Protein AF-A0A971WCV2-F1 (afdb_monomer)

Solvent-accessible surface area (backbone atoms only — not comparable to full-atom values): 10045 Å² total; per-residue (Å²): 131,63,78,83,72,54,66,67,58,52,53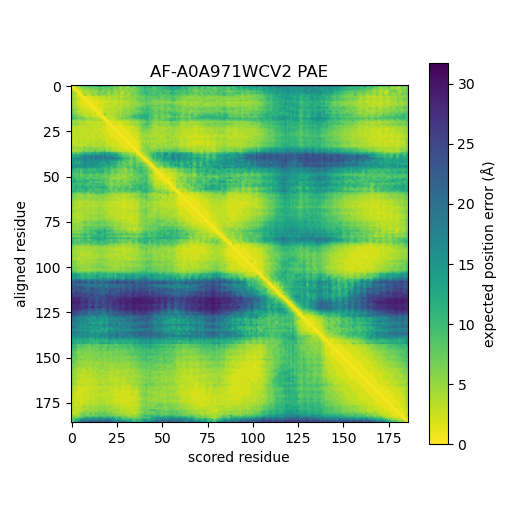,55,44,16,63,78,49,77,47,55,45,54,58,56,50,52,42,55,48,49,54,49,49,39,64,76,38,53,88,69,82,55,78,76,75,57,56,68,56,51,50,54,45,15,65,74,48,78,44,52,48,48,52,56,49,53,24,49,54,27,42,53,54,43,69,51,22,60,85,69,78,40,84,66,88,69,35,12,67,57,32,42,51,30,36,53,52,11,53,50,34,33,55,57,14,52,68,49,21,45,48,16,36,57,62,62,77,79,45,93,61,81,56,95,89,63,56,74,66,60,44,52,51,51,41,62,75,65,68,64,53,60,69,59,24,50,53,41,27,52,52,15,51,51,32,34,52,51,12,51,50,32,37,52,50,28,52,42,47,53,46,51,52,48,39,56,53,32,52,53,51,42,64,74,75,106

Sequence (186 aa):
MIKQRSLAKLIVLSFLTCGIYGFFFWWAYINDINEVCVCDGKRSPNVIVVILLSFLTCGIYYLFWLYRQGERLQSVAPDYNLSIKQGGRSVLIKYILGSFLMAFGSSSGGTASLASGKYAVTFAGYSDVVLREMVNAWHIPPDVALIIALYSIVMYLLGIVLMLSSLNILIENLNAVGKVYNAKCS

Foldseek 3Di:
DQDADDLVCVVVVCVVVVNPVVLVVVQSLQVLLCVLLVVVVDRDDGSVVQVVVCVVVVNPSVLVSQLVLQVSLQVSQVVLVHHQPAGSVLLSVLLVQLVVLLVVLVVQQQLLQLLLVPDPPDDPDDDSVVSVVVCVVVVQDNVNSVVSNVSSVVSNVSSVVSNSVSVRSSSVSSNVSVVSVVVVVD

Nearest PDB structures (foldseek):
  7a0g-assembly1_EEE  TM=3.033E-01  e=2.858E+00  Serratia marcescens
  6tyi-assembly1_D  TM=2.029E-01  e=3.316E+00  Escherichia coli K-12
  6h2d-assembly1_R  TM=2.076E-01  e=7.325E+00  Aeromonas hydrophila subsp. hydrophila AL09-71

Radius of gyration: 20.9 Å; Cα contacts (8 Å, |Δi|>4): 198; chains: 1; bounding box: 51×30×62 Å

Mean predicted aligned error: 9.05 Å

Secondary structure (DSSP, 8-state):
-PPP--HHHHHHHHHHTTTHHHHHHHHHHHHHHHHHTGGGS-PPPPHHHHHHHHHHTTTHHHHHHHHHHHHHHHHHGGGGT---SS-HHHHHHHHHHHHHHHHHHHHHHHHHHHHTSS-----TTS-HHHHHHHHHHTT--HHHHHHHHHHHHHHHHHHHHHHHHHHHHHHHHHHHHHHHHHHH--

pLDDT: mean 78.56, std 12.39, range [43.56, 92.88]

Structure (mmCIF, N/CA/C/O backbone):
data_AF-A0A971WCV2-F1
#
_entry.id   AF-A0A971WCV2-F1
#
loop_
_atom_site.group_PDB
_atom_site.id
_atom_site.type_symbol
_atom_site.label_atom_id
_atom_site.label_alt_id
_atom_site.label_comp_id
_atom_site.label_asym_id
_atom_site.label_entity_id
_atom_site.label_seq_id
_atom_site.pdbx_PDB_ins_code
_atom_site.Cartn_x
_atom_site.Cartn_y
_atom_site.Cartn_z
_atom_site.occupancy
_atom_site.B_iso_or_equiv
_atom_site.auth_seq_id
_atom_site.auth_comp_id
_atom_site.auth_asym_id
_atom_site.auth_atom_id
_atom_site.pdbx_PDB_model_num
ATOM 1 N N . MET A 1 1 ? -11.383 -9.327 20.726 1.00 63.81 1 MET A N 1
ATOM 2 C CA . MET A 1 1 ? -10.062 -8.774 21.134 1.00 63.81 1 MET A CA 1
ATOM 3 C C . MET A 1 1 ? -9.214 -8.557 19.891 1.00 63.81 1 MET A C 1
ATOM 5 O O . MET A 1 1 ? -8.943 -9.508 19.163 1.00 63.81 1 MET A O 1
ATOM 9 N N . ILE A 1 2 ? -8.801 -7.315 19.655 1.00 79.25 2 ILE A N 1
ATOM 10 C CA . ILE A 1 2 ? -8.096 -6.870 18.446 1.00 79.25 2 ILE A CA 1
ATOM 11 C C . ILE A 1 2 ? -6.599 -7.141 18.561 1.00 79.25 2 ILE A C 1
ATOM 13 O O . ILE A 1 2 ? -5.966 -6.759 19.548 1.00 79.25 2 ILE A O 1
ATOM 17 N N . LYS A 1 3 ? -6.017 -7.788 17.546 1.00 81.81 3 LYS A N 1
ATOM 18 C CA . LYS A 1 3 ? -4.582 -8.111 17.519 1.00 81.81 3 LYS A CA 1
ATOM 19 C C . LYS A 1 3 ? -3.763 -6.939 16.977 1.00 81.81 3 LYS A C 1
ATOM 21 O O . LYS A 1 3 ? -4.082 -6.377 15.932 1.00 81.81 3 LYS A O 1
ATOM 26 N N . GLN A 1 4 ? -2.656 -6.628 17.651 1.00 84.75 4 GLN A N 1
ATOM 27 C CA . GLN A 1 4 ? -1.690 -5.622 17.200 1.00 84.75 4 GLN A CA 1
ATOM 28 C C . GLN A 1 4 ? -0.949 -6.110 15.949 1.00 84.75 4 GLN A C 1
ATOM 30 O O . GLN A 1 4 ? -0.372 -7.203 15.927 1.00 84.75 4 GLN A O 1
ATOM 35 N N . ARG A 1 5 ? -0.964 -5.291 14.898 1.00 85.44 5 ARG A N 1
ATOM 36 C CA . ARG A 1 5 ? -0.363 -5.594 13.593 1.00 85.44 5 ARG A CA 1
ATOM 37 C C . ARG A 1 5 ? 0.909 -4.776 13.394 1.00 85.44 5 ARG A C 1
ATOM 39 O O . ARG A 1 5 ? 1.012 -3.667 13.897 1.00 85.44 5 ARG A O 1
ATOM 46 N N . SER A 1 6 ? 1.876 -5.290 12.640 1.00 88.94 6 SER A N 1
ATOM 47 C CA . SER A 1 6 ? 3.041 -4.500 12.228 1.00 88.94 6 SER A CA 1
ATOM 48 C C . SER A 1 6 ? 3.266 -4.617 10.731 1.00 88.94 6 SER A C 1
ATOM 50 O O . SER A 1 6 ? 3.092 -5.688 10.144 1.00 88.94 6 SER A O 1
ATOM 52 N N . LEU A 1 7 ? 3.682 -3.509 10.119 1.00 87.25 7 LEU A N 1
ATOM 53 C CA . LEU A 1 7 ? 4.016 -3.462 8.699 1.00 87.25 7 LEU A CA 1
ATOM 54 C C . LEU A 1 7 ? 5.174 -4.415 8.366 1.00 87.25 7 LEU A C 1
ATOM 56 O O . LEU A 1 7 ? 5.129 -5.103 7.353 1.00 87.25 7 LEU A O 1
ATOM 60 N N . ALA A 1 8 ? 6.160 -4.544 9.258 1.00 86.62 8 ALA A N 1
ATOM 61 C CA . ALA A 1 8 ? 7.259 -5.493 9.087 1.00 86.62 8 ALA A CA 1
ATOM 62 C C . ALA A 1 8 ? 6.767 -6.948 8.977 1.00 86.62 8 ALA A C 1
ATOM 64 O O . ALA A 1 8 ? 7.190 -7.670 8.078 1.00 86.62 8 ALA A O 1
ATOM 65 N N . LYS A 1 9 ? 5.819 -7.370 9.832 1.00 86.81 9 LYS A N 1
ATOM 66 C CA . LYS A 1 9 ? 5.215 -8.709 9.732 1.00 86.81 9 LYS A CA 1
ATOM 67 C C . LYS A 1 9 ? 4.462 -8.872 8.417 1.00 86.81 9 LYS A C 1
ATOM 69 O O . LYS A 1 9 ? 4.564 -9.926 7.804 1.00 86.81 9 LYS A O 1
ATOM 74 N N . LEU A 1 10 ? 3.742 -7.840 7.973 1.00 87.00 10 LEU A N 1
ATOM 75 C CA . LEU A 1 10 ? 3.060 -7.867 6.682 1.00 87.00 10 LEU A CA 1
ATOM 76 C C . LEU A 1 10 ? 4.037 -8.111 5.531 1.00 87.00 10 LEU A C 1
ATOM 78 O O . LEU A 1 10 ? 3.791 -9.011 4.737 1.00 87.00 10 LEU A O 1
ATOM 82 N N . ILE A 1 11 ? 5.138 -7.362 5.460 1.00 86.62 11 ILE A N 1
ATOM 83 C CA . ILE A 1 11 ? 6.130 -7.507 4.386 1.00 86.62 11 ILE A CA 1
ATOM 84 C C . ILE A 1 11 ? 6.785 -8.889 4.434 1.00 86.62 11 ILE A C 1
ATOM 86 O O . ILE A 1 11 ? 6.767 -9.605 3.436 1.00 86.62 11 ILE A O 1
ATOM 90 N N . VAL A 1 12 ? 7.323 -9.283 5.592 1.00 89.00 12 VAL A N 1
ATOM 91 C CA . VAL A 1 12 ? 8.076 -10.538 5.733 1.00 89.00 12 VAL A CA 1
ATOM 92 C C . VAL A 1 12 ? 7.191 -11.744 5.430 1.00 89.00 12 VAL A C 1
ATOM 94 O O . VAL A 1 12 ? 7.580 -12.608 4.649 1.00 89.00 12 VAL A O 1
ATOM 97 N N . LEU A 1 13 ? 5.976 -11.798 5.985 1.00 86.69 13 LEU A N 1
ATOM 98 C CA . LEU A 1 13 ? 5.084 -12.931 5.740 1.00 86.69 13 LEU A CA 1
ATOM 99 C C . LEU A 1 13 ? 4.506 -12.906 4.326 1.00 86.69 13 LEU A C 1
ATOM 101 O O . LEU A 1 13 ? 4.324 -13.971 3.743 1.00 86.69 13 LEU A O 1
ATOM 105 N N . SER A 1 14 ? 4.245 -11.734 3.741 1.00 84.25 14 SER A N 1
ATOM 106 C CA . SER A 1 14 ? 3.818 -11.664 2.337 1.00 84.25 14 SER A CA 1
ATOM 107 C C . SER A 1 14 ? 4.918 -12.158 1.404 1.00 84.25 14 SER A C 1
ATOM 109 O O . SER A 1 14 ? 4.612 -12.866 0.456 1.00 84.25 14 SER A O 1
ATOM 111 N N . PHE A 1 15 ? 6.188 -11.870 1.695 1.00 84.62 15 PHE A N 1
ATOM 112 C CA . PHE A 1 15 ? 7.304 -12.414 0.924 1.00 84.62 15 PHE A CA 1
ATOM 113 C C . PHE A 1 15 ? 7.422 -13.937 1.085 1.00 84.62 15 PHE A C 1
ATOM 115 O O . PHE A 1 15 ? 7.487 -14.656 0.095 1.00 84.62 15 PHE A O 1
ATOM 122 N N . LEU A 1 16 ? 7.352 -14.444 2.322 1.00 87.81 16 LEU A N 1
ATOM 123 C CA . LEU A 1 16 ? 7.440 -15.882 2.616 1.00 87.81 16 LEU A CA 1
ATOM 124 C C . LEU A 1 16 ? 6.278 -16.706 2.044 1.00 87.81 16 LEU A C 1
ATOM 126 O O . LEU A 1 16 ? 6.453 -17.874 1.718 1.00 87.81 16 LEU A O 1
ATOM 130 N N . THR A 1 17 ? 5.087 -16.116 1.948 1.00 87.19 17 THR A N 1
ATOM 131 C CA . THR A 1 17 ? 3.866 -16.793 1.475 1.00 87.19 17 THR A CA 1
ATOM 132 C C . THR A 1 17 ? 3.515 -16.453 0.028 1.00 87.19 17 THR A C 1
ATOM 134 O O . THR A 1 17 ? 2.386 -16.700 -0.398 1.00 87.19 17 THR A O 1
ATOM 137 N N . CYS A 1 18 ? 4.444 -15.846 -0.719 1.00 82.38 18 CYS A N 1
ATOM 138 C CA . CYS A 1 18 ? 4.234 -15.421 -2.106 1.00 82.38 18 CYS A CA 1
ATOM 139 C C . CYS A 1 18 ? 2.967 -14.559 -2.297 1.00 82.38 18 CYS A C 1
ATOM 141 O O . CYS A 1 18 ? 2.223 -14.713 -3.260 1.00 82.38 18 CYS A O 1
ATOM 143 N N . GLY A 1 19 ? 2.690 -13.663 -1.348 1.00 74.25 19 GLY A N 1
ATOM 144 C CA . GLY A 1 19 ? 1.577 -12.713 -1.388 1.00 74.25 19 GLY A CA 1
ATOM 145 C C . GLY A 1 19 ? 0.265 -13.214 -0.777 1.00 74.25 19 GLY A C 1
ATOM 146 O O . GLY A 1 19 ? -0.629 -12.399 -0.546 1.00 74.25 19 GLY A O 1
ATOM 147 N N . ILE A 1 20 ? 0.143 -14.502 -0.427 1.00 82.88 20 ILE A N 1
ATOM 148 C CA . ILE A 1 20 ? -1.101 -15.062 0.137 1.00 82.88 20 ILE A CA 1
ATOM 149 C C . ILE A 1 20 ? -1.451 -14.402 1.479 1.00 82.88 20 ILE A C 1
ATOM 151 O O . ILE A 1 20 ? -2.612 -14.078 1.744 1.00 82.88 20 ILE A O 1
ATOM 155 N N . TYR A 1 21 ? -0.445 -14.130 2.315 1.00 83.31 21 TYR A N 1
ATOM 156 C CA . TYR A 1 21 ? -0.649 -13.480 3.609 1.00 83.31 21 TYR A CA 1
ATOM 157 C C . TYR A 1 21 ? -1.268 -12.079 3.494 1.00 83.31 21 TYR A C 1
ATOM 159 O O . TYR A 1 21 ? -2.021 -11.674 4.381 1.00 83.31 21 TYR A O 1
ATOM 167 N N . GLY A 1 22 ? -1.029 -11.356 2.394 1.00 80.81 22 GLY A N 1
ATOM 168 C CA . GLY A 1 22 ? -1.645 -10.051 2.152 1.00 80.81 22 GLY A CA 1
ATOM 169 C C . GLY A 1 22 ? -3.176 -10.124 2.132 1.00 80.81 22 GLY A C 1
ATOM 170 O O . GLY A 1 22 ? -3.846 -9.279 2.725 1.00 80.81 22 GLY A O 1
ATOM 171 N N . PHE A 1 23 ? -3.745 -11.178 1.542 1.00 81.44 23 PHE A N 1
ATOM 172 C CA . PHE A 1 23 ? -5.196 -11.387 1.519 1.00 81.44 23 PHE A CA 1
ATOM 173 C C . PHE A 1 23 ? -5.760 -11.681 2.909 1.00 81.44 23 PHE A C 1
ATOM 175 O O . PHE A 1 23 ? -6.769 -11.095 3.309 1.00 81.44 23 PHE A O 1
ATOM 182 N N . PHE A 1 24 ? -5.084 -12.546 3.670 1.00 84.75 24 PHE A N 1
ATOM 183 C CA . PHE A 1 24 ? -5.471 -12.846 5.049 1.00 84.75 24 PHE A CA 1
ATOM 184 C C . PHE A 1 24 ? -5.413 -11.596 5.933 1.00 84.75 24 PHE A C 1
ATOM 186 O O . PHE A 1 24 ? -6.320 -11.344 6.728 1.00 84.75 24 PHE A O 1
ATOM 193 N N . PHE A 1 25 ? -4.371 -10.779 5.764 1.00 87.19 25 PHE A N 1
ATOM 194 C CA . PHE A 1 25 ? -4.213 -9.525 6.485 1.00 87.19 25 PHE A CA 1
ATOM 195 C C . PHE A 1 25 ? -5.397 -8.585 6.255 1.00 87.19 25 PHE A C 1
ATOM 197 O O . PHE A 1 25 ? -5.971 -8.098 7.228 1.00 87.19 25 PHE A O 1
ATOM 204 N N . TRP A 1 26 ? -5.798 -8.365 4.998 1.00 85.19 26 TRP A N 1
ATOM 205 C CA . TRP A 1 26 ? -6.940 -7.504 4.685 1.00 85.19 26 TRP A CA 1
ATOM 206 C C . TRP A 1 26 ? -8.256 -8.058 5.233 1.00 85.19 26 TRP A C 1
ATOM 208 O O . TRP A 1 26 ? -9.107 -7.288 5.675 1.00 85.19 26 TRP A O 1
ATOM 218 N N . TRP A 1 27 ? -8.411 -9.383 5.274 1.00 84.94 27 TRP A N 1
ATOM 219 C CA . TRP A 1 27 ? -9.602 -10.015 5.844 1.00 84.94 27 TRP A CA 1
ATOM 220 C C . TRP A 1 27 ? -9.693 -9.785 7.347 1.00 84.94 27 TRP A C 1
ATOM 222 O O . TRP A 1 27 ? -10.705 -9.286 7.841 1.00 84.94 27 TRP A O 1
ATOM 232 N N . ALA A 1 28 ? -8.598 -10.040 8.060 1.00 87.50 28 ALA A N 1
ATOM 233 C CA . ALA A 1 28 ? -8.514 -9.750 9.482 1.00 87.50 28 ALA A CA 1
ATOM 234 C C . ALA A 1 28 ? -8.673 -8.244 9.760 1.00 87.50 28 ALA A C 1
ATOM 236 O O . ALA A 1 28 ? -9.286 -7.865 10.747 1.00 87.50 28 ALA A O 1
ATOM 237 N N . TYR A 1 29 ? -8.129 -7.375 8.905 1.00 87.19 29 TYR A N 1
ATOM 238 C CA . TYR A 1 29 ? -8.241 -5.921 9.042 1.00 87.19 29 TYR A CA 1
ATOM 239 C C . TYR A 1 29 ? -9.696 -5.434 8.947 1.00 87.19 29 TYR A C 1
ATOM 241 O O . TYR A 1 29 ? -10.122 -4.615 9.757 1.00 87.19 29 TYR A O 1
ATOM 249 N N . ILE A 1 30 ? -10.480 -5.962 7.998 1.00 86.69 30 ILE A N 1
ATOM 250 C CA . ILE A 1 30 ? -11.903 -5.617 7.846 1.00 86.69 30 ILE A CA 1
ATOM 251 C C . ILE A 1 30 ? -12.723 -6.051 9.051 1.00 86.69 30 ILE A C 1
ATOM 253 O O . ILE A 1 30 ? -13.580 -5.290 9.501 1.00 86.69 30 ILE A O 1
ATOM 257 N N . ASN A 1 31 ? -12.477 -7.259 9.556 1.00 86.75 31 ASN A N 1
ATOM 258 C CA . ASN A 1 31 ? -13.195 -7.769 10.719 1.00 86.75 31 ASN A CA 1
ATOM 259 C C . ASN A 1 31 ? -12.958 -6.875 11.937 1.00 86.75 31 ASN A C 1
ATOM 261 O O . ASN A 1 31 ? -13.922 -6.454 12.567 1.00 86.75 31 ASN A O 1
ATOM 265 N N . ASP A 1 32 ? -11.706 -6.489 12.184 1.00 86.94 32 ASP A N 1
ATOM 266 C CA . ASP A 1 32 ? -11.366 -5.613 13.304 1.00 86.94 32 ASP A CA 1
ATOM 267 C C . ASP A 1 32 ? -11.942 -4.201 13.132 1.00 86.94 32 ASP A C 1
ATOM 269 O O . ASP A 1 32 ? -12.471 -3.655 14.096 1.00 86.94 32 ASP A O 1
ATOM 273 N N . ILE A 1 33 ? -11.917 -3.620 11.920 1.00 85.69 33 ILE A N 1
ATOM 274 C CA . ILE A 1 33 ? -12.605 -2.341 11.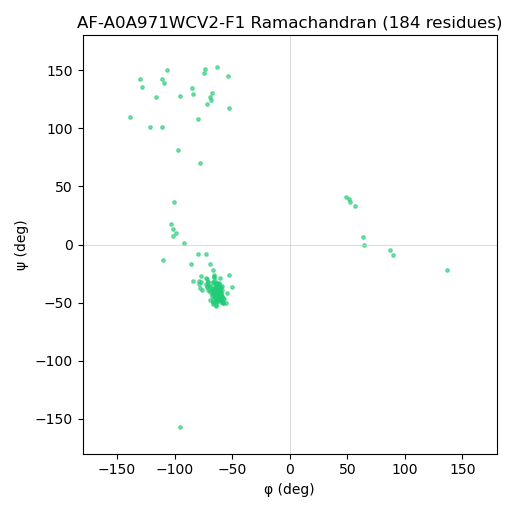654 1.00 85.69 33 ILE A CA 1
ATOM 275 C C . ILE A 1 33 ? -14.102 -2.459 11.925 1.00 85.69 33 ILE A C 1
ATOM 277 O O . ILE A 1 33 ? -14.696 -1.573 12.531 1.00 85.69 33 ILE A O 1
ATOM 281 N N . ASN A 1 34 ? -14.735 -3.530 11.453 1.00 86.00 34 ASN A N 1
ATOM 282 C CA . ASN A 1 34 ? -16.163 -3.729 11.650 1.00 86.00 34 ASN A CA 1
ATOM 283 C C . ASN A 1 34 ? -16.519 -3.931 13.129 1.00 86.00 34 ASN A C 1
ATOM 285 O O . ASN A 1 34 ? -17.634 -3.585 13.501 1.00 86.0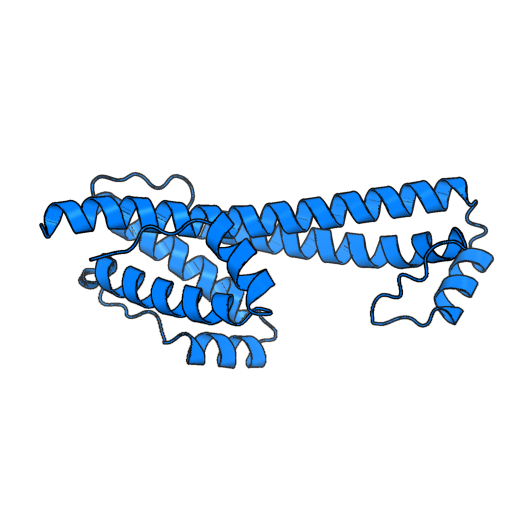0 34 ASN A O 1
ATOM 289 N N . GLU A 1 35 ? -15.599 -4.455 13.946 1.00 84.50 35 GLU A N 1
ATOM 290 C CA . GLU A 1 35 ? -15.766 -4.629 15.394 1.00 84.50 35 GLU A CA 1
ATOM 291 C C . GLU A 1 35 ? -15.565 -3.316 16.177 1.00 84.50 35 GLU A C 1
ATOM 293 O O . GLU A 1 35 ? -16.315 -3.049 17.110 1.00 84.50 35 GLU A O 1
ATOM 298 N N . VAL A 1 36 ? -14.626 -2.446 15.782 1.00 82.25 36 VAL A N 1
ATOM 299 C CA . VAL A 1 36 ? -14.470 -1.121 16.432 1.00 82.25 36 VAL A CA 1
ATOM 300 C C . VAL A 1 36 ? -15.493 -0.097 15.953 1.00 82.25 36 VAL A C 1
ATOM 302 O O . VAL A 1 36 ? -15.913 0.767 16.711 1.00 82.25 36 VAL A O 1
ATOM 305 N N . CYS A 1 37 ? -15.935 -0.193 14.701 1.00 78.88 37 CYS A N 1
ATOM 306 C CA . CYS A 1 37 ? -16.904 0.724 14.106 1.00 78.88 37 CYS A CA 1
ATOM 307 C C . CYS A 1 37 ? -18.325 0.126 14.087 1.00 78.88 37 CYS A C 1
ATOM 309 O O . CYS A 1 37 ? -19.061 0.333 13.120 1.00 78.88 37 CYS A O 1
ATOM 311 N N . VAL A 1 38 ? -18.731 -0.627 15.119 1.00 71.38 38 VAL A N 1
ATOM 312 C CA . VAL A 1 38 ? -20.090 -1.212 15.199 1.00 71.38 38 VAL A CA 1
ATOM 313 C C . VAL A 1 38 ? -21.163 -0.120 15.289 1.00 71.38 38 VAL A C 1
ATOM 315 O O . VAL A 1 38 ? -22.208 -0.231 14.648 1.00 71.38 38 VAL A O 1
ATOM 318 N N . CYS A 1 39 ? -20.883 0.967 16.015 1.00 60.62 39 CYS A N 1
ATOM 319 C CA . CYS A 1 39 ? -21.808 2.091 16.213 1.00 60.62 39 CYS A CA 1
ATOM 320 C C . CYS A 1 39 ? -22.060 2.921 14.940 1.00 60.62 39 CYS A C 1
ATOM 322 O O . CYS A 1 39 ? -23.047 3.643 14.862 1.00 60.62 39 CYS A O 1
ATOM 324 N N . ASP A 1 40 ? -21.209 2.781 13.920 1.00 60.25 40 ASP A N 1
ATOM 325 C CA . ASP A 1 40 ? -21.284 3.524 12.654 1.00 60.25 40 ASP A CA 1
ATOM 326 C C . ASP A 1 40 ? -22.447 3.063 11.746 1.00 60.25 40 ASP A C 1
ATOM 328 O O . ASP A 1 40 ? -22.668 3.635 10.675 1.00 60.25 40 ASP A O 1
ATOM 332 N N . GLY A 1 41 ? -23.137 1.966 12.099 1.00 59.38 41 GLY A N 1
ATOM 333 C CA . GLY A 1 41 ? -24.244 1.381 11.325 1.00 59.38 41 GLY A CA 1
ATOM 334 C C . GLY A 1 41 ? -23.851 0.862 9.931 1.00 59.38 41 GLY A C 1
ATOM 335 O O . GLY A 1 41 ? -24.706 0.468 9.139 1.00 59.38 41 GLY A O 1
ATOM 336 N N . LYS A 1 42 ? -22.553 0.857 9.604 1.00 63.94 42 LYS A N 1
ATOM 337 C CA . LYS A 1 42 ? -21.995 0.500 8.293 1.00 63.94 42 LYS A CA 1
ATOM 338 C C . LYS A 1 42 ? -21.127 -0.753 8.425 1.00 63.94 42 LYS A C 1
ATOM 340 O O . LYS A 1 42 ? -20.178 -0.771 9.202 1.00 63.94 42 LYS A O 1
ATOM 345 N N . ARG A 1 43 ? -21.373 -1.788 7.614 1.00 61.84 43 ARG A N 1
ATOM 346 C CA . ARG A 1 43 ? -20.441 -2.924 7.457 1.00 61.84 43 ARG A CA 1
ATOM 347 C C . ARG A 1 43 ? -19.539 -2.707 6.245 1.00 61.84 43 ARG A C 1
ATOM 349 O O . ARG A 1 43 ? -20.028 -2.447 5.147 1.00 61.84 43 ARG A O 1
ATOM 356 N N . SER A 1 44 ? -18.224 -2.824 6.439 1.00 67.94 44 SER A N 1
ATOM 357 C CA . SER A 1 44 ? -17.278 -2.922 5.325 1.00 67.94 44 SER A CA 1
ATOM 358 C C . SER A 1 44 ? -17.520 -4.258 4.616 1.00 67.94 44 SER A C 1
ATOM 360 O O . SER A 1 44 ? -17.606 -5.281 5.303 1.00 67.94 44 SER A O 1
ATOM 362 N N . PRO A 1 45 ? -17.653 -4.265 3.278 1.00 64.19 45 PRO A N 1
ATOM 363 C CA . PRO A 1 45 ? -17.906 -5.481 2.514 1.00 64.19 45 PRO A CA 1
ATOM 364 C C . PRO A 1 45 ? -16.747 -6.473 2.647 1.00 64.19 45 PRO A C 1
ATOM 366 O O . PRO A 1 45 ? -15.602 -6.076 2.867 1.00 64.19 45 PRO A O 1
ATOM 369 N N . ASN A 1 46 ? -17.052 -7.765 2.498 1.00 71.25 46 ASN A N 1
ATOM 370 C CA . ASN A 1 46 ? -16.057 -8.838 2.551 1.00 71.25 46 ASN A CA 1
ATOM 371 C C . ASN A 1 46 ? -14.910 -8.585 1.564 1.00 71.25 46 ASN A C 1
ATOM 373 O O . ASN A 1 46 ? -15.138 -8.126 0.445 1.00 71.25 46 ASN A O 1
ATOM 377 N N . VAL A 1 47 ? -13.690 -8.977 1.941 1.00 72.50 47 VAL A N 1
ATOM 378 C CA . VAL A 1 47 ? -12.482 -8.866 1.095 1.00 72.50 47 VAL A CA 1
ATOM 379 C C . VAL A 1 47 ? -12.685 -9.430 -0.310 1.00 72.50 47 VAL A C 1
ATOM 381 O O . VAL A 1 47 ? -12.199 -8.852 -1.273 1.00 72.50 47 VAL A O 1
ATOM 384 N N . ILE A 1 48 ? -13.454 -10.512 -0.448 1.00 73.19 48 ILE A N 1
ATOM 385 C CA . ILE A 1 48 ? -13.765 -11.138 -1.742 1.00 73.19 48 ILE A CA 1
ATOM 386 C C . ILE A 1 48 ? -14.483 -10.155 -2.678 1.00 73.19 48 ILE A C 1
ATOM 388 O O . ILE A 1 48 ? -14.142 -10.055 -3.851 1.00 73.19 48 ILE A O 1
ATOM 392 N N . VAL A 1 49 ? -15.427 -9.374 -2.150 1.00 75.38 49 VAL A N 1
ATOM 393 C CA . VAL A 1 49 ? -16.149 -8.343 -2.908 1.00 75.38 49 VAL A CA 1
ATOM 394 C C . VAL A 1 49 ? -15.181 -7.239 -3.329 1.00 75.38 49 VAL A C 1
ATOM 396 O O . VAL A 1 49 ? -15.204 -6.806 -4.476 1.00 75.38 49 VAL A O 1
ATOM 399 N N . VAL A 1 50 ? -14.270 -6.838 -2.437 1.00 76.00 50 VAL A N 1
ATOM 400 C CA . VAL A 1 50 ? -13.246 -5.830 -2.746 1.00 76.00 50 VAL A CA 1
ATOM 401 C C . VAL A 1 50 ? -12.334 -6.292 -3.875 1.00 76.00 50 VAL A C 1
ATOM 403 O O . VAL A 1 50 ? -12.090 -5.522 -4.798 1.00 76.00 50 VAL A O 1
ATOM 406 N N . ILE A 1 51 ? -11.870 -7.541 -3.844 1.00 76.62 51 ILE A N 1
ATOM 407 C CA . ILE A 1 51 ? -11.013 -8.107 -4.891 1.00 76.62 51 ILE A CA 1
ATOM 408 C C . ILE A 1 51 ? -11.764 -8.168 -6.223 1.00 76.62 51 ILE A C 1
ATOM 410 O O . ILE A 1 51 ? -11.251 -7.677 -7.225 1.00 76.62 51 ILE A O 1
ATOM 414 N N . LEU A 1 52 ? -12.991 -8.698 -6.235 1.00 79.12 52 LEU A N 1
ATOM 415 C CA . LEU A 1 52 ? -13.800 -8.811 -7.452 1.00 79.12 52 LEU A CA 1
ATOM 416 C C . LEU A 1 52 ? -14.078 -7.446 -8.090 1.00 79.12 52 LEU A C 1
ATOM 418 O O . LEU A 1 52 ? -13.857 -7.267 -9.287 1.00 79.12 52 LEU A O 1
ATOM 422 N N . LEU A 1 53 ? -14.500 -6.460 -7.295 1.00 75.62 53 LEU A N 1
ATOM 423 C CA . LEU A 1 53 ? -14.714 -5.103 -7.797 1.00 75.62 53 LEU A CA 1
ATOM 424 C C . LEU A 1 53 ? -13.412 -4.425 -8.219 1.00 75.62 53 LEU A C 1
ATOM 426 O O . LEU A 1 53 ? -13.422 -3.638 -9.160 1.00 75.62 53 LEU A O 1
ATOM 430 N N . SER A 1 54 ? -12.290 -4.720 -7.565 1.00 74.25 54 SER A N 1
ATOM 431 C CA . SER A 1 54 ? -10.991 -4.179 -7.972 1.00 74.25 54 SER A CA 1
ATOM 432 C C . SER A 1 54 ? -10.564 -4.738 -9.325 1.00 74.25 54 SER A C 1
ATOM 434 O O . SER A 1 54 ? -10.124 -3.966 -10.164 1.00 74.25 54 SER A O 1
ATOM 436 N N . PHE A 1 55 ? -10.772 -6.028 -9.594 1.00 75.19 55 PHE A N 1
ATOM 437 C CA . PHE A 1 55 ? -10.550 -6.580 -10.933 1.00 75.19 55 PHE A CA 1
ATOM 438 C C . PHE A 1 55 ? -11.482 -5.951 -11.974 1.00 75.19 55 PHE A C 1
ATOM 440 O O . PHE A 1 55 ? -11.024 -5.556 -13.041 1.00 75.19 55 PHE A O 1
ATOM 447 N N . LEU A 1 56 ? -12.766 -5.784 -11.645 1.00 77.19 56 LEU A N 1
ATOM 448 C CA . LEU A 1 56 ? -13.757 -5.211 -12.561 1.00 77.19 56 LEU A CA 1
ATOM 449 C C . LEU A 1 56 ? -13.512 -3.725 -12.882 1.00 77.19 56 LEU A C 1
ATOM 451 O O . LEU A 1 56 ? -13.819 -3.268 -13.977 1.00 77.19 56 LEU A O 1
ATOM 455 N N . THR A 1 57 ? -12.967 -2.964 -11.932 1.00 82.31 57 THR A N 1
ATOM 456 C CA . THR A 1 57 ? -12.727 -1.512 -12.055 1.00 82.31 57 THR A CA 1
ATOM 457 C C . THR A 1 57 ? -11.262 -1.163 -12.316 1.00 82.31 57 THR A C 1
ATOM 459 O O . THR A 1 57 ? -10.854 -0.025 -12.080 1.00 82.31 57 THR A O 1
ATOM 462 N N . CYS A 1 58 ? -10.448 -2.131 -12.749 1.00 78.69 58 CYS A N 1
ATOM 463 C CA . CYS A 1 58 ? -9.013 -1.946 -12.988 1.00 78.69 58 CYS A CA 1
ATOM 464 C C . CYS A 1 58 ? -8.257 -1.335 -11.786 1.00 78.69 58 CYS A C 1
ATOM 466 O O . CYS A 1 58 ? -7.365 -0.507 -11.944 1.00 78.69 58 CYS A O 1
ATOM 468 N N . GLY A 1 59 ? -8.635 -1.708 -10.563 1.00 75.06 59 GLY A N 1
ATOM 469 C CA . GLY A 1 59 ? -8.002 -1.274 -9.316 1.00 75.06 59 GLY A CA 1
ATOM 470 C C . GLY A 1 59 ? -8.530 0.042 -8.736 1.00 75.06 59 GLY A C 1
ATOM 471 O O . GLY A 1 59 ? -8.159 0.393 -7.617 1.00 75.06 59 GLY A O 1
ATOM 472 N N . ILE A 1 60 ? -9.438 0.753 -9.415 1.00 82.44 60 ILE A N 1
ATOM 473 C CA . ILE A 1 60 ? -9.985 2.029 -8.913 1.00 82.44 60 ILE A CA 1
ATOM 474 C C . ILE A 1 60 ? -10.806 1.811 -7.636 1.00 82.44 60 ILE A C 1
ATOM 476 O O . ILE A 1 60 ? -10.702 2.584 -6.681 1.00 82.44 60 ILE A O 1
ATOM 480 N N . TYR A 1 61 ? -11.587 0.728 -7.570 1.00 82.81 61 TYR A N 1
ATOM 481 C CA . TYR A 1 61 ? -12.369 0.410 -6.376 1.00 82.81 61 TYR A CA 1
ATOM 482 C C . TYR A 1 61 ? -11.489 0.209 -5.135 1.00 82.81 61 TYR A C 1
ATOM 484 O O . TYR A 1 61 ? -11.865 0.636 -4.044 1.00 82.81 61 TYR A O 1
ATOM 492 N N . TYR A 1 62 ? -10.302 -0.382 -5.292 1.00 82.31 62 TYR A N 1
ATOM 493 C CA . TYR A 1 62 ? -9.358 -0.570 -4.191 1.00 82.31 62 TYR A CA 1
ATOM 494 C C . TYR A 1 62 ? -8.927 0.768 -3.571 1.00 82.31 62 TYR A C 1
ATOM 496 O O . TYR A 1 62 ? -8.890 0.899 -2.347 1.00 82.31 62 TYR A O 1
ATOM 504 N N . LEU A 1 63 ? -8.689 1.791 -4.400 1.00 83.69 63 LEU A N 1
ATOM 505 C CA . LEU A 1 63 ? -8.349 3.146 -3.946 1.00 83.69 63 LEU A CA 1
ATOM 506 C C . LEU A 1 63 ? -9.484 3.774 -3.136 1.00 83.69 63 LEU A C 1
ATOM 508 O O . LEU A 1 63 ? -9.264 4.310 -2.048 1.00 83.69 63 LEU A O 1
ATOM 512 N N . PHE A 1 64 ? -10.712 3.676 -3.651 1.00 85.25 64 PHE A N 1
ATOM 513 C CA . PHE A 1 64 ? -11.895 4.170 -2.951 1.00 85.25 64 PHE A CA 1
ATOM 514 C C . PHE A 1 64 ? -12.102 3.442 -1.618 1.00 85.25 64 PHE A C 1
ATOM 516 O O . PHE A 1 64 ? -12.437 4.051 -0.599 1.00 85.25 64 PHE A O 1
ATOM 523 N N . TRP A 1 65 ? -11.871 2.131 -1.607 1.00 86.44 65 TRP A N 1
ATOM 524 C CA . TRP A 1 65 ? -11.986 1.310 -0.416 1.00 86.44 65 TRP A CA 1
ATOM 525 C C . TRP A 1 65 ? -10.945 1.693 0.649 1.00 86.44 65 TRP A C 1
ATOM 527 O O . TRP A 1 65 ? -11.328 1.892 1.803 1.00 86.44 65 TRP A O 1
ATOM 537 N N . LEU A 1 66 ? -9.674 1.892 0.271 1.00 85.88 66 LEU A N 1
ATOM 538 C CA . LEU A 1 66 ? -8.608 2.373 1.165 1.00 85.88 66 LEU A CA 1
ATOM 539 C C . LEU A 1 66 ? -8.954 3.724 1.800 1.00 85.88 66 LEU A C 1
ATOM 541 O O . LEU A 1 66 ? -8.831 3.887 3.016 1.00 85.88 66 LEU A O 1
ATOM 545 N N . TYR A 1 67 ? -9.429 4.671 0.986 1.00 88.62 67 TYR A N 1
ATOM 546 C CA . TYR A 1 67 ? -9.906 5.968 1.465 1.00 88.62 67 TYR A CA 1
ATOM 547 C C . TYR A 1 67 ? -11.001 5.786 2.522 1.00 88.62 67 TYR A C 1
ATOM 549 O O . TYR A 1 67 ? -10.899 6.311 3.631 1.00 88.62 67 TYR A O 1
ATOM 557 N N . ARG A 1 68 ? -12.015 4.971 2.212 1.00 86.88 68 ARG A N 1
ATOM 558 C CA . ARG A 1 68 ? -13.163 4.755 3.093 1.00 86.88 68 ARG A CA 1
ATOM 559 C C . ARG A 1 68 ? -12.775 4.120 4.429 1.00 86.88 68 ARG A C 1
ATOM 561 O O . ARG A 1 68 ? -13.339 4.513 5.443 1.00 86.88 68 ARG A O 1
ATOM 568 N N . GLN A 1 69 ? -11.828 3.179 4.465 1.00 87.44 69 GLN A N 1
ATOM 569 C CA . GLN A 1 69 ? -11.362 2.603 5.737 1.00 87.44 69 GLN A CA 1
ATOM 570 C C . GLN A 1 69 ? -10.654 3.638 6.619 1.00 87.44 69 GLN A C 1
ATOM 572 O O . GLN A 1 69 ? -10.905 3.690 7.822 1.00 87.44 69 GLN A O 1
ATOM 577 N N . GLY A 1 70 ? -9.814 4.492 6.026 1.00 86.75 70 GLY A N 1
ATOM 578 C CA . GLY A 1 70 ? -9.129 5.552 6.766 1.00 86.75 70 GLY A CA 1
ATOM 579 C C . GLY A 1 70 ? -10.093 6.584 7.357 1.00 86.75 70 GLY A C 1
ATOM 580 O O . GLY A 1 70 ? -9.928 6.972 8.511 1.00 86.75 70 GLY A O 1
ATOM 581 N N . GLU A 1 71 ? -11.128 6.986 6.611 1.00 89.00 71 GLU A N 1
ATOM 582 C CA . GLU A 1 71 ? -12.138 7.931 7.117 1.00 89.00 71 GLU A CA 1
ATOM 583 C C . GLU A 1 71 ? -12.979 7.331 8.250 1.00 89.00 71 GLU A C 1
ATOM 585 O O . GLU A 1 71 ? -13.270 8.030 9.214 1.00 89.00 71 GLU A O 1
ATOM 590 N N . ARG A 1 72 ? -13.337 6.040 8.175 1.00 86.38 72 ARG A N 1
ATOM 591 C CA . ARG A 1 72 ? -14.095 5.352 9.240 1.00 86.38 72 ARG A CA 1
ATOM 592 C C . ARG A 1 72 ? -13.321 5.279 10.554 1.00 86.38 72 ARG A C 1
ATOM 594 O O . ARG A 1 72 ? -13.867 5.516 11.626 1.00 86.38 72 ARG A O 1
ATOM 601 N N . LEU A 1 73 ? -12.028 4.965 10.473 1.00 86.62 73 LEU A N 1
ATOM 602 C CA . LEU A 1 73 ? -11.157 4.987 11.648 1.00 86.62 73 LEU A CA 1
ATOM 603 C C . LEU A 1 73 ? -11.043 6.401 12.223 1.00 86.62 73 LEU A C 1
ATOM 605 O O . LEU A 1 73 ? -11.042 6.571 13.439 1.00 86.62 73 LEU A O 1
ATOM 609 N N . GLN A 1 74 ? -10.979 7.417 11.363 1.00 88.19 74 GLN A N 1
ATOM 610 C CA . GLN A 1 74 ? -10.921 8.806 11.802 1.00 88.19 74 GLN A CA 1
ATOM 611 C C . GLN A 1 74 ? -12.233 9.285 12.437 1.00 88.19 74 GLN A C 1
ATOM 613 O O . GLN A 1 74 ? -12.172 10.039 13.405 1.00 88.19 74 GLN A O 1
ATOM 618 N N . SER A 1 75 ? -13.397 8.843 11.948 1.00 86.44 75 SER A N 1
ATOM 619 C CA . SER A 1 75 ? -14.697 9.236 12.505 1.00 86.44 75 SER A CA 1
ATOM 620 C C . SER A 1 75 ? -14.973 8.623 13.873 1.00 86.44 75 SER A C 1
ATOM 622 O O . SER A 1 75 ? -15.601 9.280 14.692 1.00 86.44 75 SER A O 1
ATOM 624 N N . VAL A 1 76 ? -14.478 7.408 14.137 1.00 85.75 76 VAL A N 1
ATOM 625 C CA . VAL A 1 76 ? -14.646 6.741 15.441 1.00 85.75 76 VAL A CA 1
ATOM 626 C C . VAL A 1 76 ? -13.573 7.143 16.464 1.00 85.75 76 VAL A C 1
ATOM 628 O O . VAL A 1 76 ? -13.731 6.927 17.661 1.00 85.75 76 VAL A O 1
ATOM 631 N N . ALA A 1 77 ? -12.456 7.731 16.025 1.00 86.44 77 ALA A N 1
ATOM 632 C CA . ALA A 1 77 ? -11.352 8.098 16.913 1.00 86.44 77 ALA A CA 1
ATOM 633 C C . ALA A 1 77 ? -11.757 9.000 18.105 1.00 86.44 77 ALA A C 1
ATOM 635 O O . ALA A 1 77 ? -11.302 8.710 19.218 1.00 86.44 77 ALA A O 1
ATOM 636 N N . PRO A 1 78 ? -12.631 10.020 17.944 1.00 85.56 78 PRO A N 1
ATOM 637 C CA . PRO A 1 78 ? -13.100 10.843 19.059 1.00 85.56 78 PRO A CA 1
ATOM 638 C C . PRO A 1 78 ? -13.814 10.044 20.159 1.00 85.56 78 PRO A C 1
ATOM 640 O O . PRO A 1 78 ? -13.595 10.322 2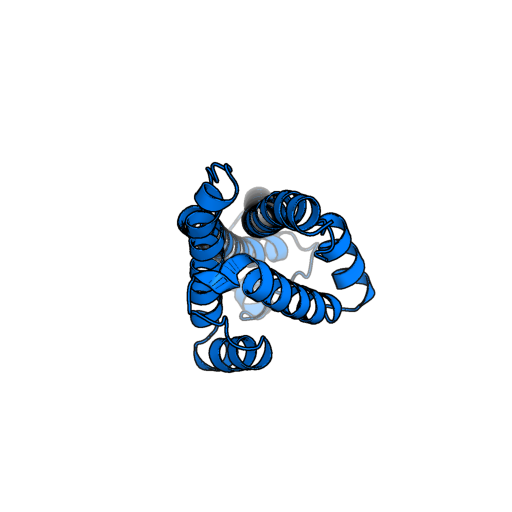1.335 1.00 85.56 78 PRO A O 1
ATOM 643 N N . ASP A 1 79 ? -14.568 8.994 19.812 1.00 85.38 79 ASP A N 1
ATOM 644 C CA . ASP A 1 79 ? -15.284 8.135 20.777 1.00 85.38 79 ASP A CA 1
ATOM 645 C C . ASP A 1 79 ? -14.324 7.329 21.675 1.00 85.38 79 ASP A C 1
ATOM 647 O O . ASP A 1 79 ? -14.652 6.872 22.782 1.00 85.38 79 ASP A O 1
ATOM 651 N N . TYR A 1 80 ? -13.092 7.157 21.200 1.00 83.69 80 TYR A N 1
ATOM 652 C CA . TYR A 1 80 ? -11.991 6.539 21.928 1.00 83.69 80 TYR A CA 1
ATOM 653 C C . TYR A 1 80 ? -11.037 7.564 22.558 1.00 83.69 80 TYR A C 1
ATOM 655 O O . TYR A 1 80 ? -9.995 7.163 23.072 1.00 83.69 80 TYR A O 1
ATOM 663 N N . ASN A 1 81 ? -11.384 8.859 22.570 1.00 85.88 81 ASN A N 1
ATOM 664 C CA . ASN A 1 81 ? -10.522 9.963 23.013 1.00 85.88 81 ASN A CA 1
ATOM 665 C C . ASN A 1 81 ? -9.178 10.027 22.255 1.00 85.88 81 ASN A C 1
ATOM 667 O O . ASN A 1 81 ? -8.148 10.398 22.819 1.00 85.88 81 ASN A O 1
ATOM 671 N N . LEU A 1 82 ? -9.175 9.646 20.974 1.00 87.62 82 LEU A N 1
ATOM 672 C CA . LEU A 1 82 ? -8.005 9.674 20.098 1.00 87.62 82 LEU A CA 1
ATOM 673 C C . LEU A 1 82 ? -8.168 10.741 19.010 1.00 87.62 82 LEU A C 1
ATOM 675 O O . LEU A 1 82 ? -9.244 10.919 18.444 1.00 87.62 82 LEU A O 1
ATOM 679 N N . SER A 1 83 ? -7.073 11.418 18.659 1.00 82.19 83 SER A N 1
ATOM 680 C CA . SER A 1 83 ? -7.024 12.359 17.536 1.00 82.19 83 SER A CA 1
ATOM 681 C C . SER A 1 83 ? -6.152 11.806 16.404 1.00 82.19 83 SER A C 1
ATOM 683 O O . SER A 1 83 ? -4.922 11.854 16.429 1.00 82.19 83 SER A O 1
ATOM 685 N N . ILE A 1 84 ? -6.793 11.257 15.369 1.00 85.19 84 ILE A N 1
ATOM 686 C CA . ILE A 1 84 ? -6.090 10.760 14.180 1.00 85.19 84 ILE A CA 1
ATOM 687 C C . ILE A 1 84 ? -5.748 11.940 13.265 1.00 85.19 84 ILE A C 1
ATOM 689 O O . ILE A 1 84 ? -6.612 12.511 12.597 1.00 85.19 84 ILE A O 1
ATOM 693 N N . LYS A 1 85 ? -4.456 12.289 13.217 1.00 77.56 85 LYS A N 1
ATOM 694 C CA . LYS A 1 85 ? -3.920 13.380 12.383 1.00 77.56 85 LYS A CA 1
ATOM 695 C C . LYS A 1 85 ? -3.896 13.039 10.887 1.00 77.56 85 LYS A C 1
ATOM 697 O O . LYS A 1 85 ? -3.977 13.940 10.059 1.00 77.56 85 LYS A O 1
ATOM 702 N N . GLN A 1 86 ? -3.766 11.757 10.534 1.00 80.94 86 GLN A N 1
ATOM 703 C CA . GLN A 1 86 ? -3.684 11.279 9.147 1.00 80.94 86 GLN A CA 1
ATOM 704 C C . GLN A 1 86 ? -4.823 10.289 8.862 1.00 80.94 86 GLN A C 1
ATOM 706 O O . GLN A 1 86 ? -4.760 9.130 9.271 1.00 80.94 86 GLN A O 1
ATOM 711 N N . GLY A 1 87 ? -5.872 10.774 8.189 1.00 85.31 87 GLY A N 1
ATOM 712 C CA . GLY A 1 87 ? -7.070 10.008 7.822 1.00 85.31 87 GLY A CA 1
ATOM 713 C C . GLY A 1 87 ? -7.022 9.416 6.410 1.00 85.31 87 GLY A C 1
ATOM 714 O O . GLY A 1 87 ? -5.952 9.257 5.815 1.00 85.31 87 GLY A O 1
ATOM 715 N N . GLY A 1 88 ? -8.194 9.131 5.837 1.00 84.94 88 GLY A N 1
ATOM 716 C CA . GLY A 1 88 ? -8.315 8.494 4.523 1.00 84.94 88 GLY A CA 1
ATOM 717 C C . GLY A 1 88 ? -7.731 9.335 3.389 1.00 84.94 88 GLY A C 1
ATOM 718 O O . GLY A 1 88 ? -7.099 8.796 2.480 1.00 84.94 88 GLY A O 1
ATOM 719 N N . ARG A 1 89 ? -7.863 10.667 3.458 1.00 88.88 89 ARG A N 1
ATOM 720 C CA . ARG A 1 89 ? -7.316 11.593 2.442 1.00 88.88 89 ARG A CA 1
ATOM 721 C C . ARG A 1 89 ? -5.800 11.476 2.289 1.00 88.88 89 ARG A C 1
ATOM 723 O O . ARG A 1 89 ? -5.295 11.394 1.174 1.00 88.88 89 ARG A O 1
ATOM 730 N N . SER A 1 90 ? -5.069 11.447 3.403 1.00 90.00 90 SER A N 1
ATOM 731 C CA . SER A 1 90 ? -3.605 11.344 3.390 1.00 90.00 90 SER A CA 1
ATOM 732 C C . SER A 1 90 ? -3.137 9.998 2.839 1.00 90.00 90 SER A C 1
ATOM 734 O O . SER A 1 90 ? -2.151 9.954 2.107 1.00 90.00 90 SER A O 1
ATOM 736 N N . VAL A 1 91 ? -3.854 8.915 3.159 1.00 90.62 91 VAL A N 1
ATOM 737 C CA . VAL A 1 91 ? -3.592 7.572 2.619 1.00 90.62 91 VAL A CA 1
ATOM 738 C C . VAL A 1 91 ? -3.791 7.560 1.102 1.00 90.62 91 VAL A C 1
ATOM 740 O O . VAL A 1 91 ? -2.902 7.123 0.375 1.00 90.62 91 VAL A O 1
ATOM 743 N N . LEU A 1 92 ? -4.912 8.107 0.622 1.00 91.50 92 LEU A N 1
ATOM 744 C CA . LEU A 1 92 ? -5.243 8.154 -0.802 1.00 91.50 92 LEU A CA 1
ATOM 745 C C . LEU A 1 92 ? -4.216 8.960 -1.612 1.00 91.50 92 LEU A C 1
ATOM 747 O O . LEU A 1 92 ? -3.730 8.479 -2.634 1.00 91.50 92 LEU A O 1
ATOM 751 N N . ILE A 1 93 ? -3.846 10.155 -1.137 1.00 92.06 93 ILE A N 1
ATOM 752 C CA . ILE A 1 93 ? -2.861 11.018 -1.811 1.00 92.06 93 ILE A CA 1
ATOM 753 C C . ILE A 1 93 ? -1.505 10.317 -1.906 1.00 92.06 93 ILE A C 1
ATOM 755 O O . ILE A 1 93 ? -0.904 10.298 -2.976 1.00 92.06 93 ILE A O 1
ATOM 759 N N . LYS A 1 94 ? -1.030 9.710 -0.810 1.00 92.12 94 LYS A N 1
ATOM 760 C CA . LYS A 1 94 ? 0.252 8.989 -0.793 1.00 92.12 94 LYS A CA 1
ATOM 761 C C . LYS A 1 94 ? 0.246 7.803 -1.753 1.00 92.12 94 LYS A C 1
ATOM 763 O O . LYS A 1 94 ? 1.246 7.574 -2.426 1.00 92.12 94 LYS A O 1
ATOM 768 N N . TYR A 1 95 ? -0.872 7.084 -1.845 1.00 90.44 95 TYR A N 1
ATOM 769 C CA . TYR A 1 95 ? -0.994 5.956 -2.759 1.00 90.44 95 TYR A CA 1
ATOM 770 C C . TYR A 1 95 ? -1.008 6.405 -4.226 1.00 90.44 95 TYR A C 1
ATOM 772 O O . TYR A 1 95 ? -0.242 5.874 -5.021 1.00 90.44 95 TYR A O 1
ATOM 780 N N . ILE A 1 96 ? -1.810 7.416 -4.586 1.00 91.81 96 ILE A N 1
ATOM 781 C CA . ILE A 1 96 ? -1.847 7.951 -5.961 1.00 91.81 96 ILE A CA 1
ATOM 782 C C . ILE A 1 96 ? -0.485 8.524 -6.358 1.00 91.81 96 ILE A C 1
ATOM 784 O O . ILE A 1 96 ? 0.014 8.215 -7.438 1.00 91.81 96 ILE A O 1
ATOM 788 N N . LEU A 1 97 ? 0.135 9.318 -5.481 1.00 92.88 97 LEU A N 1
ATOM 789 C CA . LEU A 1 97 ? 1.457 9.886 -5.729 1.00 92.88 97 LEU A CA 1
ATOM 790 C C . LEU A 1 97 ? 2.511 8.783 -5.886 1.00 92.88 97 LEU A C 1
ATOM 792 O O . LEU A 1 97 ? 3.328 8.847 -6.798 1.00 92.88 97 LEU A O 1
ATOM 796 N N . GLY A 1 98 ? 2.457 7.741 -5.052 1.00 90.25 98 GLY A N 1
ATOM 797 C CA . GLY A 1 98 ? 3.324 6.573 -5.178 1.00 90.25 98 GLY A CA 1
ATOM 798 C C . GLY A 1 98 ? 3.151 5.857 -6.519 1.00 90.25 98 GLY A C 1
ATOM 799 O O . GLY A 1 98 ? 4.139 5.626 -7.214 1.00 90.25 98 GLY A O 1
ATOM 800 N N . SER A 1 99 ? 1.907 5.571 -6.923 1.00 87.56 99 SER A N 1
ATOM 801 C CA . SER A 1 99 ? 1.597 4.920 -8.207 1.00 87.56 99 SER A CA 1
ATOM 802 C C . SER A 1 99 ? 2.083 5.742 -9.394 1.00 87.56 99 SER A C 1
ATOM 804 O O . SER A 1 99 ? 2.638 5.196 -10.346 1.00 87.56 99 SER A O 1
ATOM 806 N N . PHE A 1 100 ? 1.909 7.062 -9.325 1.00 89.06 100 PHE A N 1
ATOM 807 C CA . PHE A 1 100 ? 2.372 7.985 -10.350 1.00 89.06 100 PHE A CA 1
ATOM 808 C C . PHE A 1 100 ? 3.901 7.959 -10.476 1.00 89.06 100 PHE A C 1
ATOM 810 O O . PHE A 1 100 ? 4.420 7.755 -11.570 1.00 89.06 100 PHE A O 1
ATOM 817 N N . LEU A 1 101 ? 4.636 8.074 -9.365 1.00 88.44 101 LEU A N 1
ATOM 818 C CA . LEU A 1 101 ? 6.103 8.032 -9.384 1.00 88.44 101 LEU A CA 1
ATOM 819 C C . LEU A 1 101 ? 6.646 6.705 -9.931 1.00 88.44 101 LEU A C 1
ATOM 821 O O . LEU A 1 101 ? 7.607 6.707 -10.697 1.00 88.44 101 LEU A O 1
ATOM 825 N N . MET A 1 102 ? 6.004 5.581 -9.605 1.00 85.12 102 MET A N 1
ATOM 826 C CA . MET A 1 102 ? 6.387 4.276 -10.153 1.00 85.12 102 MET A CA 1
ATOM 827 C C . MET A 1 102 ? 6.138 4.182 -11.662 1.00 85.12 102 MET A C 1
ATOM 829 O O . MET A 1 102 ? 6.978 3.637 -12.380 1.00 85.12 102 MET A O 1
ATOM 833 N N . ALA A 1 103 ? 5.029 4.734 -12.163 1.00 83.31 103 ALA A N 1
ATOM 834 C CA . ALA A 1 103 ? 4.712 4.727 -13.590 1.00 83.31 103 ALA A CA 1
ATOM 835 C C . ALA A 1 103 ? 5.740 5.530 -14.412 1.00 83.31 103 ALA A C 1
ATOM 837 O O . ALA A 1 103 ? 6.239 5.039 -15.424 1.00 83.31 103 ALA A O 1
ATOM 838 N N . PHE A 1 104 ? 6.122 6.723 -13.941 1.00 80.38 104 PHE A N 1
ATOM 839 C CA . PHE A 1 104 ? 7.143 7.562 -14.587 1.00 80.38 104 PHE A CA 1
ATOM 840 C C . PHE A 1 104 ? 8.567 7.013 -14.426 1.00 80.38 104 PHE A C 1
ATOM 842 O O . PHE A 1 104 ? 9.385 7.117 -15.342 1.00 80.38 104 PHE A O 1
ATOM 849 N N . GLY A 1 105 ? 8.875 6.400 -13.280 1.00 73.62 105 GLY A N 1
ATOM 850 C CA . GLY A 1 105 ? 10.149 5.710 -13.072 1.00 73.62 105 GLY A CA 1
ATOM 851 C C . GLY A 1 105 ? 10.319 4.523 -14.024 1.00 73.62 105 GLY A C 1
ATOM 852 O O . GLY A 1 105 ? 11.394 4.327 -14.581 1.00 73.62 105 GLY A O 1
ATOM 853 N N . SER A 1 106 ? 9.245 3.773 -14.283 1.00 70.31 106 SER A N 1
ATOM 854 C CA . SER A 1 106 ? 9.283 2.589 -15.153 1.00 70.31 106 SER A CA 1
ATOM 855 C C . SER A 1 106 ? 9.462 2.943 -16.634 1.00 70.31 106 SER A C 1
ATOM 857 O O . SER A 1 106 ? 10.217 2.271 -17.335 1.00 70.31 106 SER A O 1
ATOM 859 N N . SER A 1 107 ? 8.820 4.015 -17.113 1.00 67.25 107 SER A N 1
ATOM 860 C CA . SER A 1 107 ? 8.936 4.456 -18.512 1.00 67.25 107 SER A CA 1
ATOM 861 C C . SER A 1 107 ? 10.307 5.051 -18.851 1.00 67.25 107 SER A C 1
ATOM 863 O O . SER A 1 107 ? 10.787 4.885 -19.969 1.00 67.25 107 SER A O 1
ATOM 865 N N . SER A 1 108 ? 10.958 5.707 -17.886 1.00 63.09 108 SER A N 1
ATOM 866 C CA . SER A 1 108 ? 12.303 6.281 -18.042 1.00 63.09 108 SER A CA 1
ATOM 867 C C . SER A 1 108 ? 13.433 5.270 -17.797 1.00 63.09 108 SER A C 1
ATOM 869 O O . SER A 1 108 ? 14.481 5.360 -18.428 1.00 63.09 108 SER A O 1
ATOM 871 N N . GLY A 1 109 ? 13.229 4.282 -16.918 1.00 56.84 109 GLY A N 1
ATOM 872 C CA . GLY A 1 109 ? 14.283 3.343 -16.514 1.00 56.84 109 GLY A CA 1
ATOM 873 C C . GLY A 1 109 ? 14.558 2.238 -17.529 1.00 56.84 109 GLY A C 1
ATOM 874 O O . GLY A 1 109 ? 15.709 1.836 -17.702 1.00 56.84 109 GLY A O 1
ATOM 875 N N . GLY A 1 110 ? 13.521 1.775 -18.238 1.00 57.94 110 GLY A N 1
ATOM 876 C CA . GLY A 1 110 ? 13.641 0.690 -19.219 1.00 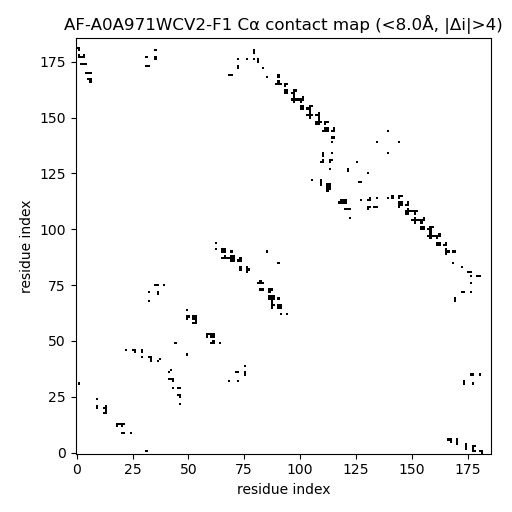57.94 110 GLY A CA 1
ATOM 877 C C . GLY A 1 110 ? 14.518 1.038 -20.428 1.00 57.94 110 GLY A C 1
ATOM 878 O O . GLY A 1 110 ? 15.266 0.193 -20.912 1.00 57.94 110 GLY A O 1
ATOM 879 N N . THR A 1 111 ? 14.495 2.293 -20.886 1.00 53.34 111 THR A N 1
ATOM 880 C CA . THR A 1 111 ? 15.344 2.774 -21.995 1.00 53.34 111 THR A CA 1
ATOM 881 C C . THR A 1 111 ? 16.812 2.893 -21.581 1.00 53.34 111 THR A C 1
ATOM 883 O O . THR A 1 111 ? 17.717 2.562 -22.346 1.00 53.34 111 THR A O 1
ATOM 886 N N . ALA A 1 112 ? 17.055 3.305 -20.340 1.00 53.88 112 ALA A N 1
ATOM 887 C CA . ALA A 1 112 ? 18.379 3.557 -19.794 1.00 53.88 112 ALA A CA 1
ATOM 888 C C . ALA A 1 112 ? 19.166 2.281 -19.440 1.00 53.88 112 ALA A C 1
ATOM 890 O O . ALA A 1 112 ? 20.366 2.195 -19.714 1.00 53.88 112 ALA A O 1
ATOM 891 N N . SER A 1 113 ? 18.506 1.255 -18.883 1.00 52.62 113 SER A N 1
ATOM 892 C CA . SER A 1 113 ? 19.161 -0.026 -18.561 1.00 52.62 113 SER A CA 1
ATOM 893 C C . SER A 1 113 ? 19.722 -0.731 -19.801 1.00 52.62 113 SER A C 1
ATOM 895 O O . SER A 1 113 ? 20.799 -1.330 -19.733 1.00 52.62 113 SER A O 1
ATOM 897 N N . LEU A 1 114 ? 19.065 -0.578 -20.952 1.00 52.56 114 LEU A N 1
ATOM 898 C CA . LEU A 1 114 ? 19.450 -1.223 -22.204 1.00 52.56 114 LEU A CA 1
ATOM 899 C C . LEU A 1 114 ? 20.643 -0.554 -22.907 1.00 52.56 114 LEU A C 1
ATOM 901 O O . LEU A 1 114 ? 21.466 -1.242 -23.516 1.00 52.56 114 LEU A O 1
ATOM 905 N N . ALA A 1 115 ? 20.777 0.766 -22.761 1.00 51.81 115 ALA A N 1
ATOM 906 C CA . ALA A 1 115 ? 21.894 1.551 -23.288 1.00 51.81 115 ALA A CA 1
ATOM 907 C C . ALA A 1 115 ? 23.243 1.201 -22.625 1.00 51.81 115 ALA A C 1
ATOM 909 O O . ALA A 1 115 ? 24.293 1.305 -23.251 1.00 51.81 115 ALA A O 1
ATOM 910 N N . SER A 1 116 ? 23.226 0.731 -21.371 1.00 51.84 116 SER A N 1
ATOM 911 C CA . SER A 1 116 ? 24.442 0.377 -20.618 1.00 51.84 116 SER A CA 1
ATOM 912 C C . SER A 1 116 ? 25.038 -1.000 -20.963 1.00 51.84 116 SER A C 1
ATOM 914 O O . SER A 1 116 ? 26.114 -1.344 -20.473 1.00 51.84 116 SER A O 1
ATOM 916 N N . GLY A 1 117 ? 24.341 -1.820 -21.763 1.00 54.84 117 GLY A N 1
ATOM 917 C CA . GLY A 1 117 ? 24.805 -3.142 -22.210 1.00 54.84 117 GLY A CA 1
ATOM 918 C C . GLY A 1 117 ? 24.996 -4.206 -21.116 1.00 54.84 117 GLY A C 1
ATOM 919 O O . GLY A 1 117 ? 25.370 -5.329 -21.440 1.00 54.84 117 GLY A O 1
ATOM 920 N N . LYS A 1 118 ? 24.746 -3.884 -19.838 1.00 51.78 118 LYS A N 1
ATOM 921 C CA . LYS A 1 118 ? 25.079 -4.741 -18.685 1.00 51.78 118 LYS A CA 1
ATOM 922 C C . LYS A 1 118 ? 23.875 -5.355 -17.964 1.00 51.78 118 LYS A C 1
ATOM 924 O O . LYS A 1 118 ? 24.072 -6.291 -17.195 1.00 51.78 118 LYS A O 1
ATOM 929 N N . TYR A 1 119 ? 22.648 -4.888 -18.214 1.00 49.41 119 TYR A N 1
ATOM 930 C CA . TYR A 1 119 ? 21.464 -5.347 -17.479 1.00 49.41 119 TYR A CA 1
ATOM 931 C C . TYR A 1 119 ? 20.267 -5.537 -18.420 1.00 49.41 119 TYR A C 1
ATOM 933 O O . TYR A 1 119 ? 19.702 -4.572 -18.930 1.00 49.41 119 TYR A O 1
ATOM 941 N N . ALA A 1 120 ? 19.875 -6.795 -18.642 1.00 43.56 120 ALA A N 1
ATOM 942 C CA . ALA A 1 120 ? 18.631 -7.167 -19.313 1.00 43.56 120 ALA A CA 1
ATOM 943 C C . ALA A 1 120 ? 17.463 -7.011 -18.327 1.00 43.56 120 ALA A C 1
ATOM 945 O O . ALA A 1 120 ? 16.932 -7.991 -17.815 1.00 43.56 120 ALA A O 1
ATOM 946 N N . VAL A 1 121 ? 17.120 -5.772 -17.974 1.00 47.09 121 VAL A N 1
ATOM 947 C CA . VAL A 1 121 ? 15.890 -5.505 -17.221 1.00 47.09 121 VAL A CA 1
ATOM 948 C C . VAL A 1 121 ? 14.824 -5.100 -18.225 1.00 47.09 121 VAL A C 1
ATOM 950 O O . VAL A 1 121 ? 14.576 -3.923 -18.472 1.00 47.09 121 VAL A O 1
ATOM 953 N N . THR A 1 122 ? 14.233 -6.110 -18.854 1.00 44.19 122 THR A N 1
ATOM 954 C CA . THR A 1 122 ? 13.038 -5.970 -19.681 1.00 44.19 122 THR A CA 1
ATOM 955 C C . THR A 1 122 ? 11.868 -5.615 -18.761 1.00 44.19 122 THR A C 1
ATOM 957 O O . THR A 1 122 ? 11.580 -6.356 -17.820 1.00 44.19 122 THR A O 1
ATOM 960 N N . PHE A 1 123 ? 11.168 -4.508 -19.018 1.00 46.09 123 PHE A N 1
ATOM 961 C CA . PHE A 1 123 ? 9.863 -4.246 -18.402 1.00 46.09 123 PHE A CA 1
ATOM 962 C C . PHE A 1 123 ? 8.752 -4.368 -19.446 1.00 46.09 123 PHE A C 1
ATOM 964 O O . PHE A 1 123 ? 8.897 -3.962 -20.599 1.00 46.09 123 PHE A O 1
ATOM 971 N N . ALA A 1 124 ? 7.652 -4.992 -19.020 1.00 45.66 124 ALA A N 1
ATOM 972 C CA . ALA A 1 124 ? 6.525 -5.417 -19.838 1.00 45.66 124 ALA A CA 1
ATOM 973 C C . ALA A 1 124 ? 5.955 -4.282 -20.707 1.00 45.66 124 ALA A C 1
ATOM 975 O O . ALA A 1 124 ? 5.432 -3.299 -20.190 1.00 45.66 124 ALA A O 1
ATOM 976 N N . GLY A 1 125 ? 6.025 -4.448 -22.030 1.00 49.03 125 GLY A N 1
ATOM 977 C CA . GLY A 1 125 ? 5.345 -3.581 -22.999 1.00 49.03 125 GLY A CA 1
ATOM 978 C C . GLY A 1 125 ? 6.189 -3.174 -24.205 1.00 49.03 125 GLY A C 1
ATOM 979 O O . GLY A 1 125 ? 5.620 -2.872 -25.248 1.00 49.03 125 GLY A O 1
ATOM 980 N N . TYR A 1 126 ? 7.520 -3.215 -24.104 1.00 52.03 126 TYR A N 1
ATOM 981 C CA . TYR A 1 126 ? 8.427 -2.914 -25.215 1.00 52.03 126 T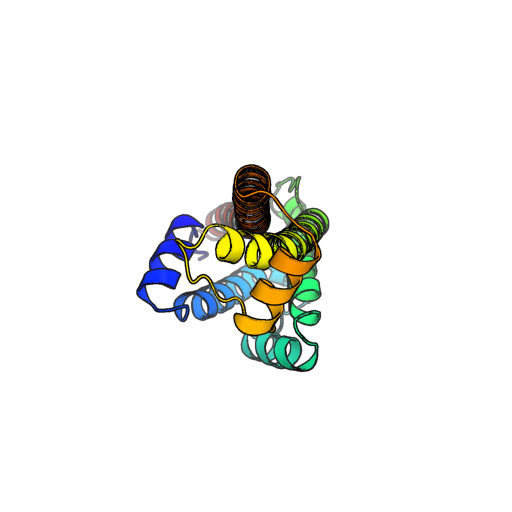YR A CA 1
ATOM 982 C C . TYR A 1 126 ? 9.446 -4.038 -25.387 1.00 52.03 126 TYR A C 1
ATOM 984 O O . TYR A 1 126 ? 9.999 -4.534 -24.407 1.00 52.03 126 TYR A O 1
ATOM 992 N N . SER A 1 127 ? 9.686 -4.462 -26.627 1.00 57.22 127 SER A N 1
ATOM 993 C CA . SER A 1 127 ? 10.737 -5.439 -26.899 1.00 57.22 127 SER A CA 1
ATOM 994 C C . SER A 1 127 ? 12.113 -4.776 -26.790 1.00 57.22 127 SER A C 1
ATOM 996 O O . SER A 1 127 ? 12.284 -3.605 -27.144 1.00 57.22 127 SER A O 1
ATOM 998 N N . ASP A 1 128 ? 13.114 -5.541 -26.343 1.00 61.69 128 ASP A N 1
ATOM 999 C CA . ASP A 1 128 ? 14.514 -5.095 -26.256 1.00 61.69 128 ASP A CA 1
ATOM 1000 C C . ASP A 1 128 ? 15.038 -4.528 -27.590 1.00 61.69 128 ASP A C 1
ATOM 1002 O O . ASP A 1 128 ? 15.935 -3.691 -27.625 1.00 61.69 128 ASP A O 1
ATOM 1006 N N . VAL A 1 129 ? 14.462 -4.957 -28.714 1.00 65.50 129 VAL A N 1
ATOM 1007 C CA . VAL A 1 129 ? 14.819 -4.464 -30.048 1.00 65.50 129 VAL A CA 1
ATOM 1008 C C . VAL A 1 129 ? 14.436 -2.992 -30.215 1.00 65.50 129 VAL A C 1
ATOM 1010 O O . VAL A 1 129 ? 15.291 -2.178 -30.555 1.00 65.50 129 VAL A O 1
ATOM 1013 N N . VAL A 1 130 ? 13.187 -2.619 -29.915 1.00 67.44 130 VAL A N 1
ATOM 1014 C CA . VAL A 1 130 ? 12.712 -1.244 -30.148 1.00 67.44 130 VAL A CA 1
ATOM 1015 C C . VAL A 1 130 ? 13.394 -0.261 -29.196 1.00 67.44 130 VAL A C 1
ATOM 1017 O O . VAL A 1 130 ? 13.742 0.851 -29.582 1.00 67.44 130 VAL A O 1
ATOM 1020 N N . LEU A 1 131 ? 13.669 -0.681 -27.960 1.00 66.88 131 LEU A N 1
ATOM 1021 C CA . LEU A 1 131 ? 14.408 0.144 -27.004 1.00 66.88 131 LEU A CA 1
ATOM 1022 C C . LEU A 1 131 ? 15.847 0.426 -27.476 1.00 66.88 131 LEU A C 1
ATOM 1024 O O . LEU A 1 131 ? 16.315 1.556 -27.341 1.00 66.88 131 LEU A O 1
ATOM 1028 N N . ARG A 1 132 ? 16.541 -0.559 -28.072 1.00 64.25 132 ARG A N 1
ATOM 1029 C CA . ARG A 1 132 ? 17.885 -0.351 -28.647 1.00 64.25 132 ARG A CA 1
ATOM 1030 C C . ARG A 1 132 ? 17.851 0.605 -29.830 1.00 64.25 132 ARG A C 1
ATOM 1032 O O . ARG A 1 132 ? 18.730 1.456 -29.936 1.00 64.25 132 ARG A O 1
ATOM 1039 N N . GLU A 1 133 ? 16.840 0.501 -30.689 1.00 69.94 133 GLU A N 1
ATOM 1040 C CA . GLU A 1 133 ? 16.677 1.427 -31.812 1.00 69.94 133 GLU A CA 1
ATOM 1041 C C . GLU A 1 133 ? 16.422 2.858 -31.343 1.00 69.94 133 GLU A C 1
ATOM 1043 O O . GLU A 1 133 ? 17.043 3.779 -31.863 1.00 69.94 133 GLU A O 1
ATOM 1048 N N . MET A 1 134 ? 15.591 3.058 -30.316 1.00 65.81 134 MET A N 1
ATOM 1049 C CA . MET A 1 134 ? 15.356 4.388 -29.746 1.00 65.81 134 MET A CA 1
ATOM 1050 C C . MET A 1 134 ? 16.632 4.972 -29.130 1.00 65.81 134 MET A C 1
ATOM 1052 O O . MET A 1 134 ? 16.976 6.116 -29.403 1.00 65.81 134 MET A O 1
ATOM 1056 N N . VAL A 1 135 ? 17.384 4.197 -28.348 1.00 69.50 135 VAL A N 1
ATOM 1057 C CA . VAL A 1 135 ? 18.651 4.672 -27.762 1.00 69.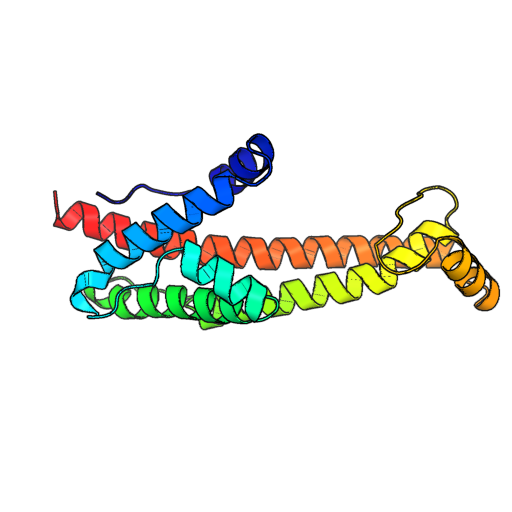50 135 VAL A CA 1
ATOM 1058 C C . VAL A 1 135 ? 19.649 5.085 -28.849 1.00 69.50 135 VAL A C 1
ATOM 1060 O O . VAL A 1 135 ? 20.253 6.155 -28.760 1.00 69.50 135 VAL A O 1
ATOM 1063 N N . ASN A 1 136 ? 19.780 4.269 -29.897 1.00 69.19 136 ASN A N 1
ATOM 1064 C CA . ASN A 1 136 ? 20.692 4.539 -31.006 1.00 69.19 136 ASN A CA 1
ATOM 1065 C C . ASN A 1 136 ? 20.223 5.730 -31.864 1.00 69.19 136 ASN A C 1
ATOM 1067 O O . ASN A 1 136 ? 21.042 6.561 -32.260 1.00 69.19 136 ASN A O 1
ATOM 1071 N N . ALA A 1 137 ? 18.914 5.865 -32.103 1.00 73.94 137 ALA A N 1
ATOM 1072 C CA . ALA A 1 137 ? 18.329 6.974 -32.859 1.00 73.94 137 ALA A CA 1
ATOM 1073 C C . ALA A 1 137 ? 18.526 8.331 -32.167 1.00 73.94 137 ALA A C 1
ATOM 1075 O O . ALA A 1 137 ? 18.731 9.337 -32.839 1.00 73.94 137 ALA A O 1
ATOM 1076 N N . TRP A 1 138 ? 18.512 8.357 -30.832 1.00 71.56 138 TRP A N 1
ATOM 1077 C CA . TRP A 1 138 ? 18.678 9.579 -30.040 1.00 71.56 138 TRP A CA 1
ATOM 1078 C C . TRP A 1 138 ? 20.133 9.878 -29.642 1.00 71.56 138 TRP A C 1
ATOM 1080 O O . TRP A 1 138 ? 20.367 10.875 -28.963 1.00 71.56 138 TRP A O 1
ATOM 1090 N N . HIS A 1 139 ? 21.105 9.050 -30.055 1.00 74.94 139 HIS A N 1
ATOM 1091 C CA . HIS A 1 139 ? 22.539 9.232 -29.755 1.00 74.94 139 HIS A CA 1
ATOM 1092 C C . HIS A 1 139 ? 22.812 9.504 -28.262 1.00 74.94 139 HIS A C 1
ATOM 1094 O O . HIS A 1 139 ? 23.621 10.357 -27.897 1.00 74.94 139 HIS A O 1
ATOM 1100 N N . ILE A 1 140 ? 22.113 8.791 -27.375 1.00 73.00 140 ILE A N 1
ATOM 1101 C CA . ILE A 1 140 ? 22.241 8.997 -25.929 1.00 73.00 140 ILE A CA 1
ATOM 1102 C C . ILE A 1 140 ? 23.601 8.450 -25.472 1.00 73.00 140 ILE A C 1
ATOM 1104 O O . ILE A 1 140 ? 23.855 7.254 -25.646 1.00 73.00 140 ILE A O 1
ATOM 1108 N N . PRO A 1 141 ? 24.481 9.275 -24.875 1.00 75.06 141 PRO A N 1
ATOM 1109 C CA . PRO A 1 141 ? 25.777 8.803 -24.419 1.00 75.06 141 PRO A CA 1
ATOM 1110 C C . PRO A 1 141 ? 25.624 7.932 -23.148 1.00 75.06 141 PRO A C 1
ATOM 1112 O O . PRO A 1 141 ? 24.659 8.078 -22.385 1.00 75.06 141 PRO A O 1
ATOM 1115 N N . PRO A 1 142 ? 26.536 6.969 -22.921 1.00 73.69 142 PRO A N 1
ATOM 1116 C CA . PRO A 1 142 ? 26.368 5.922 -21.905 1.00 73.69 142 PRO A CA 1
ATOM 1117 C C . PRO A 1 142 ? 26.360 6.441 -20.455 1.00 73.69 142 PRO A C 1
ATOM 1119 O O . PRO A 1 142 ? 25.754 5.825 -19.579 1.00 73.69 142 PRO A O 1
ATOM 1122 N N . ASP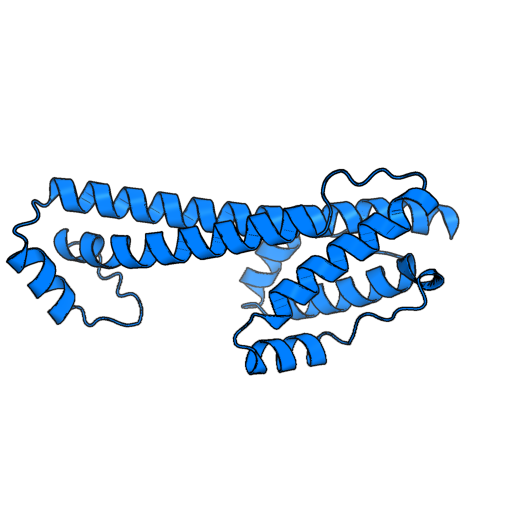 A 1 143 ? 27.003 7.575 -20.194 1.00 78.31 143 ASP A N 1
ATOM 1123 C CA . ASP A 1 143 ? 26.994 8.295 -18.918 1.00 78.31 143 ASP A CA 1
ATOM 1124 C C . ASP A 1 143 ? 25.615 8.896 -18.602 1.00 78.31 143 ASP A C 1
ATOM 1126 O O . ASP A 1 143 ? 25.109 8.739 -17.489 1.00 78.31 143 ASP A O 1
ATOM 1130 N N . VAL A 1 144 ? 24.952 9.495 -19.595 1.00 77.12 144 VAL A N 1
ATOM 1131 C CA . VAL A 1 144 ? 23.585 10.024 -19.455 1.00 77.12 144 VAL A CA 1
ATOM 1132 C C . VAL A 1 144 ? 22.583 8.890 -19.236 1.00 77.12 144 VAL A C 1
ATOM 1134 O O . VAL A 1 144 ? 21.693 9.007 -18.393 1.00 77.12 144 VAL A O 1
ATOM 1137 N N . ALA A 1 145 ? 22.759 7.755 -19.918 1.00 71.94 145 ALA A N 1
ATOM 1138 C CA . ALA A 1 145 ? 21.939 6.571 -19.676 1.00 71.94 145 ALA A CA 1
ATOM 1139 C C . ALA A 1 145 ? 22.053 6.067 -18.227 1.00 71.94 145 ALA A C 1
ATOM 1141 O O . ALA A 1 145 ? 21.043 5.753 -17.602 1.00 71.94 145 ALA A O 1
ATOM 1142 N N . LEU A 1 146 ? 23.256 6.038 -17.646 1.00 75.00 146 LEU A N 1
ATOM 1143 C CA . LEU A 1 146 ? 23.430 5.636 -16.248 1.00 75.00 146 LEU A CA 1
ATOM 1144 C C . LEU A 1 146 ? 22.685 6.573 -15.284 1.00 75.00 146 LEU A C 1
ATOM 1146 O O . LEU A 1 146 ? 22.037 6.103 -14.349 1.00 75.00 146 LEU A O 1
ATOM 1150 N N . ILE A 1 147 ? 22.737 7.885 -15.526 1.00 80.38 147 ILE A N 1
ATOM 1151 C CA . ILE A 1 147 ? 22.032 8.888 -14.713 1.00 80.38 147 ILE A CA 1
ATOM 1152 C C . ILE A 1 147 ? 20.517 8.670 -14.772 1.00 80.38 147 ILE A C 1
ATOM 1154 O O . ILE A 1 147 ? 19.859 8.681 -13.730 1.00 80.38 147 ILE A O 1
ATOM 1158 N N . ILE A 1 148 ? 19.965 8.418 -15.963 1.00 77.12 148 ILE A N 1
ATOM 1159 C CA . ILE A 1 148 ? 18.535 8.132 -16.132 1.00 77.12 148 ILE A CA 1
ATOM 1160 C C . ILE A 1 148 ? 18.160 6.847 -15.384 1.00 77.12 148 ILE A C 1
ATOM 1162 O O . ILE A 1 148 ? 17.192 6.851 -14.629 1.00 77.12 148 ILE A O 1
ATOM 1166 N N . ALA A 1 149 ? 18.953 5.777 -15.504 1.00 75.25 149 ALA A N 1
ATOM 1167 C CA . ALA A 1 149 ? 18.693 4.523 -14.795 1.00 75.25 149 ALA A CA 1
ATOM 1168 C C . ALA A 1 149 ? 18.692 4.710 -13.267 1.00 75.25 149 ALA A C 1
ATOM 1170 O O . ALA A 1 149 ? 17.789 4.225 -12.582 1.00 75.25 149 ALA A O 1
ATOM 1171 N N . LEU A 1 150 ? 19.670 5.444 -12.724 1.00 80.62 150 LEU A N 1
ATOM 1172 C CA . LEU A 1 150 ? 19.740 5.751 -11.293 1.00 80.62 150 LEU A CA 1
ATOM 1173 C C . LEU A 1 150 ? 18.538 6.584 -10.835 1.00 80.62 150 LEU A C 1
ATOM 1175 O O . LEU A 1 150 ? 17.929 6.268 -9.813 1.00 80.62 150 LEU A O 1
ATOM 1179 N N . TYR A 1 151 ? 18.158 7.608 -11.602 1.00 83.50 151 TYR A N 1
ATOM 1180 C CA . TYR A 1 151 ? 16.975 8.421 -11.325 1.00 83.50 151 TYR A CA 1
ATOM 1181 C C . TYR A 1 151 ? 15.694 7.576 -11.298 1.00 83.50 151 TYR A C 1
ATOM 1183 O O . TYR A 1 151 ? 14.893 7.689 -10.369 1.00 83.50 151 TYR A O 1
ATOM 1191 N N . SER A 1 152 ? 15.521 6.678 -12.267 1.00 80.50 152 SER A N 1
ATOM 1192 C CA . SER A 1 152 ? 14.371 5.778 -12.338 1.00 80.50 152 SER A CA 1
ATOM 1193 C C . SER A 1 152 ? 14.303 4.819 -11.151 1.00 80.50 152 SER A C 1
ATOM 1195 O O . SER A 1 152 ? 13.224 4.627 -10.591 1.00 80.50 152 SER A O 1
ATOM 1197 N N . ILE A 1 153 ? 15.443 4.275 -10.707 1.00 81.88 153 ILE A N 1
ATOM 1198 C CA . ILE A 1 153 ? 15.521 3.448 -9.492 1.00 81.88 153 ILE A CA 1
ATOM 1199 C C . ILE A 1 153 ? 15.096 4.261 -8.266 1.00 81.88 153 ILE A C 1
ATOM 1201 O O . ILE A 1 153 ? 14.274 3.796 -7.476 1.00 81.88 153 ILE A O 1
ATOM 1205 N N . VAL A 1 154 ? 15.608 5.486 -8.114 1.00 87.19 154 VAL A N 1
ATOM 1206 C CA . VAL A 1 154 ? 15.246 6.371 -6.995 1.00 87.19 154 VAL A CA 1
ATOM 1207 C C . VAL A 1 154 ? 13.747 6.672 -6.998 1.00 87.19 154 VAL A C 1
ATOM 1209 O O . VAL A 1 154 ? 13.104 6.561 -5.954 1.00 87.19 154 VAL A O 1
ATOM 1212 N N . MET A 1 155 ? 13.167 6.985 -8.158 1.00 87.50 155 MET A N 1
ATOM 1213 C CA . MET A 1 155 ? 11.730 7.241 -8.287 1.00 87.50 155 MET A CA 1
ATOM 1214 C C . MET A 1 155 ? 10.882 6.010 -7.963 1.00 87.50 155 MET A C 1
ATOM 1216 O O . MET A 1 155 ? 9.861 6.125 -7.281 1.00 87.50 155 MET A O 1
ATOM 1220 N N . TYR A 1 156 ? 11.324 4.824 -8.384 1.00 85.50 156 TYR A N 1
ATOM 1221 C CA . TYR A 1 156 ? 10.642 3.570 -8.083 1.00 85.50 156 TYR A CA 1
ATOM 1222 C C . TYR A 1 156 ? 10.663 3.256 -6.579 1.00 85.50 156 TYR A C 1
ATOM 1224 O O . TYR A 1 156 ? 9.625 2.946 -5.990 1.00 85.50 156 TYR A O 1
ATOM 1232 N N . LEU A 1 157 ? 11.822 3.411 -5.928 1.00 87.69 157 LEU A N 1
ATOM 1233 C CA . LEU A 1 157 ? 11.966 3.236 -4.480 1.00 87.69 157 LEU A CA 1
ATOM 1234 C C . LEU A 1 157 ? 11.131 4.252 -3.698 1.00 87.69 157 LEU A C 1
ATOM 1236 O O . LEU A 1 157 ? 10.442 3.878 -2.748 1.00 87.69 157 LEU A O 1
ATOM 1240 N N . LEU A 1 158 ? 11.140 5.521 -4.112 1.00 91.69 158 LEU A N 1
ATOM 1241 C CA . LEU A 1 158 ? 10.332 6.566 -3.489 1.00 91.69 158 LEU A CA 1
ATOM 1242 C C . LEU A 1 158 ? 8.833 6.253 -3.598 1.00 91.69 158 LEU A C 1
ATOM 1244 O O . LEU A 1 158 ? 8.105 6.376 -2.611 1.00 91.69 158 LEU A O 1
ATOM 1248 N N . GLY A 1 159 ? 8.380 5.792 -4.766 1.00 90.44 159 GLY A N 1
ATOM 1249 C CA . GLY A 1 159 ? 6.999 5.365 -4.977 1.00 90.44 159 GLY A CA 1
ATOM 1250 C C . GLY A 1 159 ? 6.581 4.221 -4.048 1.00 90.44 159 GLY A C 1
ATOM 1251 O O . GLY A 1 159 ? 5.546 4.317 -3.381 1.00 90.44 159 GLY A O 1
ATOM 1252 N N . ILE A 1 160 ? 7.425 3.190 -3.908 1.00 89.12 160 ILE A N 1
ATOM 1253 C CA . ILE A 1 160 ? 7.201 2.079 -2.967 1.00 89.12 160 ILE A CA 1
ATOM 1254 C C . ILE A 1 160 ? 7.125 2.584 -1.523 1.00 89.12 160 ILE A C 1
ATOM 1256 O O . ILE A 1 160 ? 6.217 2.202 -0.783 1.00 89.12 160 ILE A O 1
ATOM 1260 N N . VAL A 1 161 ? 8.046 3.458 -1.108 1.00 92.25 161 VAL A N 1
ATOM 1261 C CA . VAL A 1 161 ? 8.068 4.012 0.255 1.00 92.25 161 VAL A CA 1
ATOM 1262 C C . VAL A 1 161 ? 6.781 4.779 0.557 1.00 92.25 161 VAL A C 1
ATOM 1264 O O . VAL A 1 161 ? 6.203 4.603 1.632 1.00 92.25 161 VAL A O 1
ATOM 1267 N N . LEU A 1 162 ? 6.275 5.576 -0.389 1.00 92.75 162 LEU A N 1
ATOM 1268 C CA . LEU A 1 162 ? 5.007 6.287 -0.218 1.00 92.75 162 LEU A CA 1
ATOM 1269 C C . LEU A 1 162 ? 3.829 5.321 -0.050 1.00 92.75 162 LEU A C 1
ATOM 1271 O O . LEU A 1 162 ? 3.028 5.501 0.873 1.00 92.75 162 LEU A O 1
ATOM 1275 N N . MET A 1 163 ? 3.757 4.260 -0.857 1.00 89.62 163 MET A N 1
ATOM 1276 C CA . MET A 1 163 ? 2.718 3.235 -0.71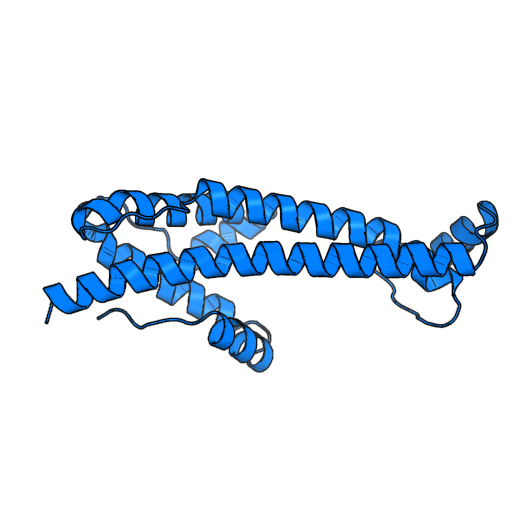9 1.00 89.62 163 MET A CA 1
ATOM 1277 C C . MET A 1 163 ? 2.805 2.494 0.619 1.00 89.62 163 MET A C 1
ATOM 1279 O O . MET A 1 163 ? 1.794 2.357 1.310 1.00 89.62 163 MET A O 1
ATOM 1283 N N . LEU A 1 164 ? 3.998 2.069 1.039 1.00 90.69 164 LEU A N 1
ATOM 1284 C CA . LEU A 1 164 ? 4.189 1.402 2.330 1.00 90.69 164 LEU A CA 1
ATOM 1285 C C . LEU A 1 164 ? 3.831 2.327 3.496 1.00 90.69 164 LEU A C 1
ATOM 1287 O O . LEU A 1 164 ? 3.163 1.901 4.436 1.00 90.69 164 LEU A O 1
ATOM 1291 N N . SER A 1 165 ? 4.182 3.612 3.410 1.00 91.31 165 SER A N 1
ATOM 1292 C CA . SER A 1 165 ? 3.794 4.597 4.423 1.00 91.31 165 SER A CA 1
ATOM 1293 C C . SER A 1 165 ? 2.273 4.754 4.529 1.00 91.31 165 SER A C 1
ATOM 1295 O O . SER A 1 165 ? 1.752 4.920 5.630 1.00 91.31 165 SER A O 1
ATOM 1297 N N . SER A 1 166 ? 1.544 4.644 3.410 1.00 91.38 166 SER A N 1
ATOM 1298 C CA . SER A 1 166 ? 0.078 4.702 3.397 1.00 91.38 166 SER A CA 1
ATOM 1299 C C . SER A 1 166 ? -0.552 3.508 4.128 1.00 91.38 166 SER A C 1
ATOM 1301 O O . SER A 1 166 ? -1.472 3.693 4.926 1.00 91.38 166 SER A O 1
ATOM 1303 N N . LEU A 1 167 ? 0.007 2.302 3.955 1.00 90.25 167 LEU A N 1
ATOM 1304 C CA . LEU A 1 167 ? -0.389 1.124 4.731 1.00 90.25 167 LEU A CA 1
ATOM 1305 C C . LEU A 1 167 ? -0.037 1.268 6.213 1.00 90.25 167 LEU A C 1
ATOM 1307 O O . LEU A 1 167 ? -0.823 0.857 7.067 1.00 90.25 167 LEU A O 1
ATOM 1311 N N . ASN A 1 168 ? 1.124 1.846 6.525 1.00 92.31 168 ASN A N 1
ATOM 1312 C CA . ASN A 1 168 ? 1.552 2.012 7.909 1.00 92.31 168 ASN A CA 1
ATOM 1313 C C . ASN A 1 168 ? 0.574 2.884 8.703 1.00 92.31 168 ASN A C 1
ATOM 1315 O O . ASN A 1 168 ? 0.199 2.515 9.808 1.00 92.31 168 ASN A O 1
ATOM 1319 N N . ILE A 1 169 ? 0.086 3.978 8.108 1.00 91.06 169 ILE A N 1
ATOM 1320 C CA . ILE A 1 169 ? -0.921 4.859 8.724 1.00 91.06 169 ILE A CA 1
ATOM 1321 C C . ILE A 1 169 ? -2.193 4.079 9.066 1.00 91.06 169 ILE A C 1
ATOM 1323 O O . ILE A 1 169 ? -2.715 4.193 10.170 1.00 91.06 169 ILE A O 1
ATOM 1327 N N . LEU A 1 170 ? -2.692 3.259 8.136 1.00 90.00 170 LEU A N 1
ATOM 1328 C CA . LEU A 1 170 ? -3.890 2.446 8.361 1.00 90.00 170 LEU A CA 1
ATOM 1329 C C . LEU A 1 170 ? -3.696 1.421 9.487 1.00 90.00 170 LEU A C 1
ATOM 1331 O O . LEU A 1 170 ? -4.619 1.194 10.271 1.00 90.00 170 LEU A O 1
ATOM 1335 N N . ILE A 1 171 ? -2.509 0.811 9.564 1.00 90.75 171 ILE A N 1
ATOM 1336 C CA . ILE A 1 171 ? -2.139 -0.137 10.622 1.00 90.75 171 ILE A CA 1
ATOM 1337 C C . ILE A 1 171 ? -2.047 0.571 11.973 1.00 90.75 171 ILE A C 1
ATOM 1339 O O . ILE A 1 171 ? -2.638 0.100 12.941 1.00 90.75 171 ILE A O 1
ATOM 1343 N N . GLU A 1 172 ? -1.334 1.693 12.046 1.00 91.69 172 GLU A N 1
ATOM 1344 C CA . GLU A 1 172 ? -1.149 2.472 13.272 1.00 91.69 172 GLU A CA 1
ATOM 1345 C C . GLU A 1 172 ? -2.478 3.009 13.805 1.00 91.69 172 GLU A C 1
ATOM 1347 O O . GLU A 1 172 ? -2.763 2.857 14.992 1.00 91.69 172 GLU A O 1
ATOM 1352 N N . ASN A 1 173 ? -3.330 3.542 12.925 1.00 90.69 173 ASN A N 1
ATOM 1353 C CA . ASN A 1 173 ? -4.665 4.014 13.282 1.00 90.69 173 ASN A CA 1
ATOM 1354 C C . ASN A 1 173 ? -5.520 2.882 13.873 1.00 90.69 173 ASN A C 1
ATOM 1356 O O . ASN A 1 173 ? -6.115 3.051 14.937 1.00 90.69 173 ASN A O 1
ATOM 1360 N N . LEU A 1 174 ? -5.546 1.707 13.229 1.00 90.00 174 LEU A N 1
ATOM 1361 C CA . LEU A 1 174 ? -6.292 0.556 13.746 1.00 90.00 174 LEU A CA 1
ATOM 1362 C C . LEU A 1 174 ? -5.708 0.041 15.067 1.00 90.00 174 LEU A C 1
ATOM 1364 O O . LEU A 1 174 ? -6.454 -0.287 15.982 1.00 90.00 174 LEU A O 1
ATOM 1368 N N . ASN A 1 175 ? -4.384 -0.023 15.187 1.00 91.44 175 ASN A N 1
ATOM 1369 C CA . ASN A 1 175 ? -3.706 -0.458 16.405 1.00 91.44 175 ASN A CA 1
ATOM 1370 C C . ASN A 1 175 ? -3.985 0.473 17.591 1.00 91.44 175 ASN A C 1
ATOM 1372 O O . ASN A 1 175 ? -4.174 -0.012 18.710 1.00 91.44 175 ASN A O 1
ATOM 1376 N N . ALA A 1 176 ? -4.009 1.788 17.353 1.00 89.50 176 ALA A N 1
ATOM 1377 C CA . ALA A 1 176 ? -4.310 2.796 18.362 1.00 89.50 176 ALA A CA 1
ATOM 1378 C C . ALA A 1 176 ? -5.749 2.649 18.868 1.00 89.50 176 ALA A C 1
ATOM 1380 O O . ALA A 1 176 ? -5.964 2.492 20.071 1.00 89.50 176 ALA A O 1
ATOM 1381 N N . VAL A 1 177 ? -6.718 2.600 17.948 1.00 88.44 177 VAL A N 1
ATOM 1382 C CA . VAL A 1 177 ? -8.137 2.393 18.277 1.00 88.44 177 VAL A CA 1
ATOM 1383 C C . VAL A 1 177 ? -8.343 1.039 18.963 1.00 88.44 177 VAL A C 1
ATOM 1385 O O . VAL A 1 177 ? -8.964 0.959 20.022 1.00 88.44 177 VAL A O 1
ATOM 1388 N N . GLY A 1 178 ? -7.745 -0.025 18.427 1.00 86.88 178 GLY A N 1
ATOM 1389 C CA . GLY A 1 178 ? -7.850 -1.378 18.964 1.00 86.88 178 GLY A CA 1
ATOM 1390 C C . GLY A 1 178 ? -7.271 -1.534 20.370 1.00 86.88 178 GLY A C 1
ATOM 1391 O O . GLY A 1 178 ? -7.803 -2.302 21.170 1.00 86.88 178 GLY A O 1
ATOM 1392 N N . LYS A 1 179 ? -6.216 -0.781 20.714 1.00 88.00 179 LYS A N 1
ATOM 1393 C CA . LYS A 1 179 ? -5.649 -0.768 22.071 1.00 88.00 179 LYS A CA 1
ATOM 1394 C C . LYS A 1 179 ? -6.642 -0.203 23.086 1.00 88.00 179 LYS A C 1
ATOM 1396 O O . LYS A 1 179 ? -6.817 -0.800 24.144 1.00 88.00 179 LYS A O 1
ATOM 1401 N N . VAL A 1 180 ? -7.298 0.913 22.760 1.00 86.62 180 VAL A N 1
ATOM 1402 C CA . VAL A 1 180 ? -8.305 1.530 23.639 1.00 86.62 180 VAL A CA 1
ATOM 1403 C C . VAL A 1 180 ? -9.558 0.659 23.723 1.00 86.62 180 VAL A C 1
ATOM 1405 O O . VAL A 1 180 ? -10.086 0.460 24.813 1.00 86.62 180 VAL A O 1
ATOM 1408 N N . TYR A 1 181 ? -9.999 0.086 22.602 1.00 85.69 181 TYR A N 1
ATOM 1409 C CA . TYR A 1 181 ? -11.130 -0.841 22.573 1.00 85.69 181 TYR A CA 1
ATOM 1410 C C . TYR A 1 181 ? -10.901 -2.059 23.478 1.00 85.69 181 TYR A C 1
ATOM 1412 O O . TYR A 1 181 ? -11.723 -2.346 24.343 1.00 85.69 181 TYR A O 1
ATOM 1420 N N . ASN A 1 182 ? -9.750 -2.727 23.353 1.00 86.12 182 ASN A N 1
ATOM 1421 C CA . ASN A 1 182 ? -9.420 -3.875 24.200 1.00 86.12 182 ASN A CA 1
ATOM 1422 C C . ASN A 1 182 ? -9.352 -3.510 25.691 1.00 86.12 182 ASN A C 1
ATOM 1424 O O . ASN A 1 182 ? -9.707 -4.337 26.518 1.00 86.12 182 ASN A O 1
ATOM 1428 N N . ALA A 1 183 ? -8.909 -2.295 26.032 1.00 82.81 183 ALA A N 1
ATOM 1429 C CA . ALA A 1 183 ? -8.876 -1.826 27.416 1.00 82.81 183 ALA A CA 1
ATOM 1430 C C . ALA A 1 183 ? -10.276 -1.527 27.983 1.00 82.81 183 ALA A C 1
ATOM 1432 O O . ALA A 1 183 ? -10.477 -1.676 29.180 1.00 82.81 183 ALA A O 1
ATOM 1433 N N . LYS A 1 184 ? -11.241 -1.118 27.144 1.00 78.06 184 LYS A N 1
ATOM 1434 C CA . LYS A 1 184 ? -12.646 -0.915 27.552 1.00 78.06 184 LYS A CA 1
ATOM 1435 C C . LYS A 1 184 ? -13.424 -2.232 27.699 1.00 78.06 184 LYS A C 1
ATOM 1437 O O . LYS A 1 184 ? -14.406 -2.263 28.428 1.00 78.06 184 LYS A O 1
ATOM 1442 N N . CYS A 1 185 ? -13.030 -3.278 26.971 1.00 66.00 185 CYS A N 1
ATOM 1443 C CA . CYS A 1 185 ? -13.708 -4.581 26.948 1.00 66.00 185 CYS A CA 1
ATOM 1444 C C . CYS A 1 185 ? -13.021 -5.668 27.799 1.00 66.00 185 CYS A C 1
ATOM 1446 O O . CYS A 1 185 ? -13.413 -6.832 27.700 1.00 66.00 185 CYS A O 1
ATOM 1448 N N . SER A 1 186 ? -11.990 -5.312 28.572 1.00 53.88 186 SER A N 1
ATOM 1449 C CA . SER A 1 186 ? -11.327 -6.181 29.557 1.00 53.88 186 SER A CA 1
ATOM 1450 C C . SER A 1 186 ? -11.832 -5.894 30.960 1.00 53.88 186 SER A C 1
ATOM 1452 O O . SER A 1 186 ? -11.686 -6.826 31.780 1.00 53.88 186 SER A O 1
#